Protein AF-A0A524HFV8-F1 (afdb_monomer_lite)

Secondary structure (DSSP, 8-state):
-PPPPPPPEEEEEEEEEEETTEEEEEEEEEES---GGGEEEEETTEE-TT-EEETTTTEEEEEE-PPSEEEEEEEEEEETTEEEEEEEEEEE----------EEB---SSGGGSEEE-SS-EEEHHHHTSTT--EEEEEEEEEE-B-TT-EEEEETTEEEEE-TTSEEEEEEEEEEEEESSSTT-TTS-EEEEEESSPPEEE-GGGSPPPTT--GGGTTSSS-SS-----------------------------------------------------------

pLDDT: mean 79.73, std 24.73, range [29.64, 98.69]

Radius of gyration: 39.86 Å; chains: 1; bounding box: 107×64×101 Å

Sequence (284 aa):
MEGPCSPPTVSFSLQEVNLNDATHELRGSVTGVKNKANISLTLDGKAHNGFQFAPATGDLSAKFKLAPGSHTVVVSVNNDCGTDVKSESVTLEEEEEEEACGIRINPGNSDWQFCLVTPSGTYNRGNLSSSNFSYSGPARSIYFLPIGGGGTATVNGRPYTIKSGQYYLFTGNINVSVSTSNPGSMGQWSVCITAGSEPVSGNGNNRPKSPCETQNDDDKSKAKDDDKSKGQNDDKSKANDDDRSKAKADNKSQANDDDRSSVKDDEKSNRQANDRTIRTGSRR

Structure (mmCIF, N/CA/C/O backbone):
data_AF-A0A524HFV8-F1
#
_entry.id   AF-A0A524HFV8-F1
#
loop_
_atom_site.group_PDB
_atom_site.id
_atom_site.type_symbol
_atom_site.label_atom_id
_atom_site.label_alt_id
_atom_site.label_comp_id
_atom_site.label_asym_id
_atom_site.label_entity_id
_atom_site.label_seq_id
_atom_site.pdbx_PDB_ins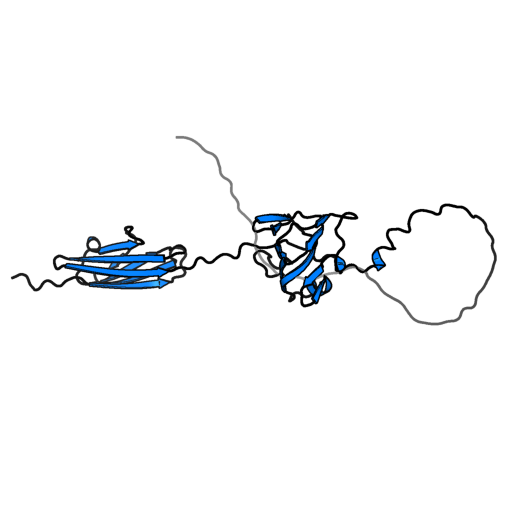_code
_atom_site.Cartn_x
_atom_site.Cartn_y
_atom_site.Cartn_z
_atom_site.occupancy
_atom_site.B_iso_or_equiv
_atom_site.auth_seq_id
_atom_site.auth_comp_id
_atom_site.auth_asym_id
_atom_site.auth_atom_id
_atom_site.pdbx_PDB_model_num
ATOM 1 N N . MET A 1 1 ? -42.651 -3.429 50.704 1.00 46.31 1 MET A N 1
ATOM 2 C CA . MET A 1 1 ? -42.949 -3.155 49.285 1.00 46.31 1 MET A CA 1
ATOM 3 C C . MET A 1 1 ? -41.632 -2.818 48.632 1.00 46.31 1 MET A C 1
ATOM 5 O O . MET A 1 1 ? -41.050 -1.804 48.995 1.00 46.31 1 MET A O 1
ATOM 9 N N . GLU A 1 2 ? -41.125 -3.694 47.772 1.00 57.16 2 GLU A N 1
ATOM 10 C CA . GLU A 1 2 ? -40.027 -3.310 46.887 1.00 57.16 2 GLU A CA 1
ATOM 11 C C . GLU A 1 2 ? -40.569 -2.298 45.875 1.00 57.16 2 GLU A C 1
ATOM 13 O O . GLU A 1 2 ? -41.680 -2.458 45.363 1.00 57.16 2 GLU A O 1
ATOM 18 N N . GLY A 1 3 ? -39.841 -1.195 45.696 1.00 68.38 3 GLY A N 1
ATOM 19 C CA . GLY A 1 3 ? -40.195 -0.163 44.727 1.00 68.38 3 GLY A CA 1
ATOM 20 C C . GLY A 1 3 ? -40.072 -0.673 43.285 1.00 68.38 3 GLY A C 1
ATOM 21 O O . GLY A 1 3 ? -39.530 -1.755 43.060 1.00 68.38 3 GLY A O 1
ATOM 22 N N . PRO A 1 4 ? -40.565 0.092 42.296 1.00 78.88 4 PRO A N 1
ATOM 23 C CA . PRO A 1 4 ? -40.453 -0.291 40.892 1.00 78.88 4 PRO A CA 1
ATOM 24 C C . PRO A 1 4 ? -38.979 -0.484 40.490 1.00 78.88 4 PRO A C 1
ATOM 26 O O . PRO A 1 4 ? -38.150 0.404 40.682 1.00 78.88 4 PRO A O 1
ATOM 29 N N . CYS A 1 5 ? -38.671 -1.666 39.952 1.00 88.88 5 CYS A N 1
ATOM 30 C CA . CYS A 1 5 ? -37.358 -2.062 39.441 1.00 88.88 5 CYS A CA 1
ATOM 31 C C . CYS A 1 5 ? -37.195 -1.517 38.010 1.00 88.88 5 CYS A C 1
ATOM 33 O O . CYS A 1 5 ? -38.026 -1.820 37.153 1.00 88.88 5 CYS A O 1
ATOM 35 N N . SER A 1 6 ? -36.153 -0.727 37.736 1.00 92.69 6 SER A N 1
ATOM 36 C CA . SER A 1 6 ? -35.891 -0.183 36.393 1.00 92.69 6 SER A CA 1
ATOM 37 C C . SER A 1 6 ? -34.790 -0.972 35.668 1.00 92.69 6 SER A C 1
ATOM 39 O O . SER A 1 6 ? -33.707 -1.144 36.241 1.00 92.69 6 SER A O 1
ATOM 41 N N . PRO A 1 7 ? -35.017 -1.423 34.416 1.00 95.81 7 PRO A N 1
ATOM 42 C CA . PRO A 1 7 ? -33.997 -2.117 33.630 1.00 95.81 7 PRO A CA 1
ATOM 43 C C . PRO A 1 7 ? -32.786 -1.210 33.369 1.00 95.81 7 PRO A C 1
ATOM 45 O O . PRO A 1 7 ? -32.928 0.019 33.366 1.00 95.81 7 PRO A O 1
ATOM 48 N N . PRO A 1 8 ? -31.591 -1.788 33.168 1.00 97.75 8 PRO A N 1
ATOM 49 C CA . PRO A 1 8 ? -30.407 -1.006 32.867 1.00 97.75 8 PRO A CA 1
ATOM 50 C C . PRO A 1 8 ? -30.458 -0.520 31.416 1.00 97.75 8 PRO A C 1
ATOM 52 O O . PRO A 1 8 ? -31.182 -1.076 30.590 1.00 97.75 8 PRO A O 1
ATOM 55 N N . THR A 1 9 ? -29.664 0.497 31.093 1.00 98.06 9 THR A N 1
ATOM 56 C CA . THR A 1 9 ? -29.500 0.962 29.708 1.00 98.06 9 THR A CA 1
ATOM 57 C C . THR A 1 9 ? -28.040 1.237 29.409 1.00 98.06 9 THR A C 1
ATOM 59 O O . THR A 1 9 ? -27.317 1.728 30.280 1.00 98.06 9 THR A O 1
ATOM 62 N N . VAL A 1 10 ? -27.622 1.011 28.169 1.00 98.44 10 VAL A N 1
ATOM 63 C CA . VAL A 1 10 ? -26.308 1.404 27.665 1.00 98.44 10 VAL A CA 1
ATOM 64 C C . VAL A 1 10 ? -26.427 2.123 26.323 1.00 98.44 10 VAL A C 1
ATOM 66 O O . VAL A 1 10 ? -27.214 1.759 25.452 1.00 98.44 10 VAL A O 1
ATOM 69 N N . SER A 1 11 ? -25.622 3.166 26.152 1.00 98.06 11 SER A N 1
ATOM 70 C CA . SER A 1 11 ? -25.387 3.819 24.865 1.00 98.06 11 SER A CA 1
ATOM 71 C C . SER A 1 11 ? -23.903 4.119 24.731 1.00 98.06 11 SER A C 1
ATOM 73 O O . SER A 1 11 ? -23.259 4.456 25.722 1.00 98.06 11 SER A O 1
ATOM 75 N N . PHE A 1 12 ? -23.340 3.968 23.540 1.00 98.50 12 PHE A N 1
ATOM 76 C CA . PHE A 1 12 ? -21.946 4.305 23.286 1.00 98.50 12 PHE A CA 1
ATOM 77 C C . PHE A 1 12 ? -21.731 4.618 21.811 1.00 98.50 12 PHE A C 1
ATOM 79 O O . PHE A 1 12 ? -22.595 4.307 20.996 1.00 98.50 12 PHE A O 1
ATOM 86 N N . SER A 1 13 ? -20.586 5.220 21.506 1.00 97.56 13 SER A N 1
ATOM 87 C CA . SER A 1 13 ? -20.051 5.348 20.157 1.00 97.56 13 SER A CA 1
ATOM 88 C C . SER A 1 13 ? -18.555 5.051 20.129 1.00 97.56 13 SER A C 1
ATOM 90 O O . SER A 1 13 ? -17.854 5.211 21.137 1.00 97.56 13 SER A O 1
ATOM 92 N N . LEU A 1 14 ? -18.072 4.608 18.973 1.00 97.88 14 LEU A N 1
ATOM 93 C CA . LEU A 1 14 ? -16.653 4.476 18.658 1.00 97.88 14 LEU A CA 1
ATOM 94 C C . LEU A 1 14 ? -16.143 5.731 17.943 1.00 97.88 14 LEU A C 1
ATOM 96 O O . LEU A 1 14 ? -16.785 6.263 17.040 1.00 97.88 14 LEU A O 1
ATOM 100 N N . GLN A 1 15 ? -14.969 6.202 18.350 1.00 96.50 15 GLN A N 1
ATOM 101 C CA . GLN A 1 15 ? -14.292 7.348 17.749 1.00 96.50 15 GLN A CA 1
ATOM 102 C C . GLN A 1 15 ? -12.863 6.969 17.393 1.00 96.50 15 GLN A C 1
ATOM 104 O O . GLN A 1 15 ? -12.167 6.355 18.202 1.00 96.50 15 GLN A O 1
ATOM 109 N N . GLU A 1 16 ? -12.420 7.356 16.203 1.00 96.19 16 GLU A N 1
ATOM 110 C CA . GLU A 1 16 ? -11.023 7.226 15.810 1.00 96.19 16 GLU A CA 1
ATOM 111 C C . GLU A 1 16 ? -10.156 8.215 16.602 1.00 96.19 16 GLU A C 1
ATOM 113 O O . GLU A 1 16 ? -10.521 9.379 16.804 1.00 96.19 16 GLU A O 1
ATOM 118 N N . VAL A 1 17 ? -9.008 7.744 17.082 1.00 96.44 17 VAL A N 1
ATOM 119 C CA . VAL A 1 17 ? -8.046 8.534 17.852 1.00 96.44 17 VAL A CA 1
ATOM 120 C C . VAL A 1 17 ? -6.626 8.217 17.398 1.00 96.44 17 VAL A C 1
ATOM 122 O O . VAL A 1 17 ? -6.288 7.076 17.108 1.00 96.44 17 VAL A O 1
ATOM 125 N N . ASN A 1 18 ? -5.764 9.232 17.400 1.00 92.81 18 ASN A N 1
ATOM 126 C CA . ASN A 1 18 ? -4.355 9.097 17.036 1.00 92.81 18 ASN A CA 1
ATOM 127 C C . ASN A 1 18 ? -3.485 9.032 18.297 1.00 92.81 18 ASN A C 1
ATOM 129 O O . ASN A 1 18 ? -2.867 10.024 18.690 1.00 92.81 18 ASN A O 1
ATOM 133 N N . LEU A 1 19 ? -3.478 7.878 18.973 1.00 93.62 19 LEU A N 1
ATOM 134 C CA . LEU A 1 19 ? -2.686 7.639 20.183 1.00 93.62 19 LEU A CA 1
ATOM 135 C C . LEU A 1 19 ? -1.733 6.454 19.988 1.00 93.62 19 LEU A C 1
ATOM 137 O O . LEU A 1 19 ? -2.032 5.491 19.291 1.00 93.62 19 LEU A O 1
ATOM 141 N N . ASN A 1 20 ? -0.592 6.469 20.679 1.00 90.81 20 ASN A N 1
ATOM 142 C CA . ASN A 1 20 ? 0.389 5.375 20.597 1.00 90.81 20 ASN A CA 1
ATOM 143 C C . ASN A 1 20 ? -0.196 4.007 21.017 1.00 90.81 20 ASN A C 1
ATOM 145 O O . ASN A 1 20 ? 0.237 2.952 20.536 1.00 90.81 20 ASN A O 1
ATOM 149 N N . ASP A 1 21 ? -1.165 4.028 21.936 1.00 91.69 21 ASP A N 1
ATOM 150 C CA . ASP A 1 21 ? -1.800 2.858 22.544 1.00 91.69 21 ASP A CA 1
ATOM 151 C C . ASP A 1 21 ? -3.220 2.576 22.029 1.00 91.69 21 ASP A C 1
ATOM 153 O O . ASP A 1 21 ? -3.805 1.563 22.415 1.00 91.69 21 ASP A O 1
ATOM 157 N N . ALA A 1 22 ? -3.778 3.432 21.169 1.00 95.38 22 ALA A N 1
ATOM 158 C CA . ALA A 1 22 ? -5.151 3.303 20.702 1.00 95.38 22 ALA A CA 1
ATOM 159 C C . ALA A 1 22 ? -5.348 3.926 19.320 1.00 95.38 22 ALA A C 1
ATOM 161 O O . ALA A 1 22 ? -4.932 5.052 19.073 1.00 95.38 22 ALA A O 1
ATOM 162 N N . THR A 1 23 ? -6.051 3.188 18.470 1.00 96.44 23 THR A N 1
ATOM 163 C CA . THR A 1 23 ? -6.608 3.663 17.197 1.00 96.44 23 THR A CA 1
ATOM 164 C C . THR A 1 23 ? -8.048 4.132 17.370 1.00 96.44 23 THR A C 1
ATOM 166 O O . THR A 1 23 ? -8.531 4.958 16.614 1.00 96.44 23 THR A O 1
ATOM 169 N N . HIS A 1 24 ? -8.763 3.551 18.339 1.00 97.69 24 HIS A N 1
ATOM 170 C CA . HIS A 1 24 ? -10.182 3.795 18.559 1.00 97.69 24 HIS A CA 1
ATOM 171 C C . HIS A 1 24 ? -10.483 3.893 20.054 1.00 97.69 24 HIS A C 1
ATOM 173 O O . HIS A 1 24 ? -9.930 3.142 20.862 1.00 97.69 24 HIS A O 1
ATOM 179 N N . GLU A 1 25 ? -11.382 4.796 20.421 1.00 97.75 25 GLU A N 1
ATOM 180 C CA . GLU A 1 25 ? -11.909 4.947 21.773 1.00 97.75 25 GLU A CA 1
ATOM 181 C C . GLU A 1 25 ? -13.430 4.751 21.757 1.00 97.75 25 GLU A C 1
ATOM 183 O O . GLU A 1 25 ? -14.137 5.337 20.941 1.00 97.75 25 GLU A O 1
ATOM 188 N N . LEU A 1 26 ? -13.940 3.932 22.676 1.00 98.38 26 LEU A N 1
ATOM 189 C CA . LEU A 1 26 ? -15.358 3.882 23.009 1.00 98.38 26 LEU A CA 1
ATOM 190 C C . LEU A 1 26 ? -15.659 4.943 24.054 1.00 98.38 26 LEU A C 1
ATOM 192 O O . LEU A 1 26 ? -14.984 5.002 25.085 1.00 98.38 26 LEU A O 1
ATOM 196 N N . ARG A 1 27 ? -16.723 5.711 23.827 1.00 98.25 27 ARG A N 1
ATOM 197 C CA . ARG A 1 27 ? -17.311 6.619 24.815 1.00 98.25 27 ARG A CA 1
ATOM 198 C C . ARG A 1 27 ? -18.791 6.325 24.941 1.00 98.25 27 ARG A C 1
ATOM 200 O O . ARG A 1 27 ? -19.504 6.296 23.944 1.00 98.25 27 ARG A O 1
ATOM 207 N N . GLY A 1 28 ? -19.256 6.108 26.161 1.00 97.88 28 GLY A N 1
ATOM 208 C CA . GLY A 1 28 ? -20.641 5.748 26.406 1.00 97.88 28 GLY A CA 1
ATOM 209 C C . GLY A 1 28 ? -21.142 6.122 27.785 1.00 97.88 28 GLY A C 1
ATOM 210 O O . GLY A 1 28 ? -20.403 6.620 28.632 1.00 97.88 28 GLY A O 1
ATOM 211 N N . SER A 1 29 ? -22.422 5.854 27.994 1.00 97.94 29 SER A N 1
ATOM 212 C CA . SER A 1 29 ? -23.129 6.038 29.250 1.00 97.94 29 SER A CA 1
ATOM 213 C C . SER A 1 29 ? -23.920 4.782 29.597 1.00 97.94 29 SER A C 1
ATOM 215 O O . SER A 1 29 ? -24.511 4.126 28.733 1.00 97.94 29 SER A O 1
ATOM 217 N N . VAL A 1 30 ? -23.918 4.443 30.882 1.00 98.12 30 VAL A N 1
ATOM 218 C CA . VAL A 1 30 ? -24.639 3.310 31.458 1.00 98.12 30 VAL A CA 1
ATOM 219 C C . VAL A 1 30 ? -25.529 3.814 32.587 1.00 98.12 30 VAL A C 1
ATOM 221 O O . VAL A 1 30 ? -25.086 4.577 33.445 1.00 98.12 30 VAL A O 1
ATOM 224 N N . THR A 1 31 ? -26.778 3.351 32.624 1.00 97.12 31 THR A N 1
ATOM 225 C CA . THR A 1 31 ? -27.705 3.604 33.735 1.00 97.12 31 THR A CA 1
ATOM 226 C C . THR A 1 31 ? -28.224 2.295 34.329 1.00 97.12 31 THR A C 1
ATOM 228 O O . THR A 1 31 ? -28.145 1.236 33.708 1.00 97.12 31 THR A O 1
ATOM 231 N N . GLY A 1 32 ? -28.718 2.347 35.569 1.00 94.75 32 GLY A N 1
ATOM 232 C CA . GLY A 1 32 ? -29.276 1.175 36.256 1.00 94.75 32 GLY A CA 1
ATOM 233 C C . GLY A 1 32 ? -28.238 0.173 36.778 1.00 94.75 32 GLY A C 1
ATOM 234 O O . GLY A 1 32 ? -28.622 -0.867 37.307 1.00 94.75 32 GLY A O 1
ATOM 235 N N . VAL A 1 33 ? -26.939 0.487 36.690 1.00 95.00 33 VAL A N 1
ATOM 236 C CA . VAL A 1 33 ? -25.829 -0.352 37.169 1.00 95.00 33 VAL A CA 1
ATOM 237 C C . VAL A 1 33 ? -24.875 0.468 38.041 1.00 95.00 33 VAL A C 1
ATOM 239 O O . VAL A 1 33 ? -24.522 1.589 37.694 1.00 95.00 33 VAL A O 1
ATOM 242 N N . LYS A 1 34 ? -24.437 -0.099 39.176 1.00 92.12 34 LYS A N 1
ATOM 243 C CA . LYS A 1 34 ? -23.462 0.533 40.094 1.00 92.12 34 LYS A CA 1
ATOM 244 C C . LYS A 1 34 ? -22.105 -0.169 40.138 1.00 92.12 34 LYS A C 1
ATOM 246 O O . LYS A 1 34 ? -21.115 0.440 40.529 1.00 92.12 34 LYS A O 1
ATOM 251 N N . ASN A 1 35 ? -22.049 -1.435 39.732 1.00 94.25 35 ASN A N 1
ATOM 252 C CA . ASN A 1 35 ? -20.846 -2.254 39.808 1.00 94.25 35 ASN A CA 1
ATOM 253 C C . ASN A 1 35 ? -20.321 -2.551 38.405 1.00 94.25 35 ASN A C 1
ATOM 255 O O . ASN A 1 35 ? -21.062 -3.025 37.552 1.00 94.25 35 ASN A O 1
ATOM 259 N N . LYS A 1 36 ? -19.016 -2.368 38.185 1.00 95.75 36 LYS A N 1
ATOM 260 C CA . LYS A 1 36 ? -18.362 -2.721 36.913 1.00 95.75 36 LYS A CA 1
ATOM 261 C C . LYS A 1 36 ? -18.560 -4.198 36.535 1.00 95.75 36 LYS A C 1
ATOM 263 O O . LYS A 1 36 ? -18.645 -4.515 35.360 1.00 95.75 36 LYS A O 1
ATOM 268 N N . ALA A 1 37 ? -18.672 -5.084 37.527 1.00 96.50 37 ALA A N 1
ATOM 269 C CA . ALA A 1 37 ? -18.896 -6.519 37.331 1.00 96.50 37 ALA A CA 1
ATOM 270 C C . ALA A 1 37 ? -20.219 -6.856 36.614 1.00 96.50 37 ALA A C 1
ATOM 272 O O . ALA A 1 37 ? -20.374 -7.955 36.095 1.00 96.50 37 ALA A O 1
ATOM 273 N N . ASN A 1 38 ? -21.161 -5.914 36.573 1.00 97.75 38 ASN A N 1
ATOM 274 C CA . ASN A 1 38 ? -22.439 -6.034 35.878 1.00 97.75 38 ASN A CA 1
ATOM 275 C C . ASN A 1 38 ? -22.371 -5.559 34.413 1.00 97.75 38 ASN A C 1
ATOM 277 O O . ASN A 1 38 ? -23.399 -5.510 33.740 1.00 97.75 38 ASN A O 1
ATOM 281 N N . ILE A 1 39 ? -21.183 -5.176 33.938 1.00 98.44 39 ILE A N 1
ATOM 282 C CA . ILE A 1 39 ? -20.919 -4.718 32.576 1.00 98.44 39 ILE A CA 1
ATOM 283 C C . ILE A 1 39 ? -19.958 -5.713 31.928 1.00 98.44 39 ILE A C 1
ATOM 285 O O . ILE A 1 39 ? -18.900 -6.023 32.476 1.00 98.44 39 ILE A O 1
ATOM 289 N N . SER A 1 40 ? -20.311 -6.184 30.740 1.00 98.31 40 SER A N 1
ATOM 290 C CA . SER A 1 40 ? -19.444 -6.994 29.890 1.00 98.31 40 SER A CA 1
ATOM 291 C C . SER A 1 40 ? -19.207 -6.273 28.569 1.00 98.31 40 SER A C 1
ATOM 293 O O . SER A 1 40 ? -20.134 -5.721 27.981 1.00 98.31 40 SER A O 1
ATOM 295 N N . LEU A 1 41 ? -17.954 -6.261 28.119 1.00 98.62 41 LEU A N 1
ATOM 296 C CA . LEU A 1 41 ? -17.550 -5.707 26.833 1.00 98.62 41 LEU A CA 1
ATOM 297 C C . LEU A 1 41 ? -16.793 -6.786 26.069 1.00 98.62 41 LEU A C 1
ATOM 299 O O . LEU A 1 41 ? -15.913 -7.444 26.630 1.00 98.62 41 LEU A O 1
ATOM 303 N N . THR A 1 42 ? -17.130 -6.972 24.798 1.00 98.50 42 THR A N 1
ATOM 304 C CA . THR A 1 42 ? -16.392 -7.859 23.897 1.00 98.50 42 THR A CA 1
ATOM 305 C C . THR A 1 42 ? -15.929 -7.116 22.652 1.00 98.50 42 THR A C 1
ATOM 307 O O . THR A 1 42 ? -16.621 -6.218 22.179 1.00 98.50 42 THR A O 1
ATOM 310 N N . LEU A 1 43 ? -14.759 -7.501 22.147 1.00 98.25 43 LEU A N 1
ATOM 311 C CA . LEU A 1 43 ? -14.235 -7.128 20.836 1.00 98.25 43 LEU A CA 1
ATOM 312 C C . LEU A 1 43 ? -14.115 -8.419 20.022 1.00 98.25 43 LEU A C 1
ATOM 314 O O . LEU A 1 43 ? -13.433 -9.352 20.452 1.00 98.25 43 LEU A O 1
ATOM 318 N N . ASP A 1 44 ? -14.821 -8.496 18.899 1.00 97.62 44 ASP A N 1
ATOM 319 C CA . ASP A 1 44 ? -14.874 -9.672 18.017 1.00 97.62 44 ASP A CA 1
ATOM 320 C C . ASP A 1 44 ? -15.238 -10.962 18.770 1.00 97.62 44 ASP A C 1
ATOM 322 O O . ASP A 1 44 ? -14.634 -12.024 18.603 1.00 97.62 44 ASP A O 1
ATOM 326 N N . GLY A 1 45 ? -16.203 -10.845 19.688 1.00 97.06 45 GLY A N 1
ATOM 327 C CA . GLY A 1 45 ? -16.677 -11.940 20.538 1.00 97.06 45 GLY A CA 1
ATOM 328 C C . GLY A 1 45 ? -15.737 -12.329 21.687 1.00 97.06 45 GLY A C 1
ATOM 329 O O . GLY A 1 45 ? -16.096 -13.183 22.498 1.00 97.06 45 GLY A O 1
ATOM 330 N N . LYS A 1 46 ? -14.555 -11.710 21.813 1.00 97.88 46 LYS A N 1
ATOM 331 C CA . LYS A 1 46 ? -13.613 -11.953 22.919 1.00 97.88 46 LYS A CA 1
ATOM 332 C C . LYS A 1 46 ? -13.801 -10.928 24.028 1.00 97.88 46 LYS A C 1
ATOM 334 O O . LYS A 1 46 ? -13.901 -9.734 23.761 1.00 97.88 46 LYS A O 1
ATOM 339 N N . ALA A 1 47 ? -13.800 -11.383 25.280 1.00 97.25 47 ALA A N 1
ATOM 340 C CA . ALA A 1 47 ? -13.920 -10.501 26.439 1.00 97.25 47 ALA A CA 1
ATOM 341 C C . ALA A 1 47 ? -12.795 -9.453 26.472 1.00 97.25 47 ALA A C 1
ATOM 343 O O . ALA A 1 47 ? -11.611 -9.789 26.416 1.00 97.25 47 ALA A O 1
ATOM 344 N N . HIS A 1 48 ? -13.175 -8.185 26.604 1.00 96.62 48 HIS A N 1
ATOM 345 C CA . HIS A 1 48 ? -12.267 -7.054 26.709 1.00 96.62 48 HIS A CA 1
ATOM 346 C C . HIS A 1 48 ? -12.428 -6.408 28.089 1.00 96.62 48 HIS A C 1
ATOM 348 O O . HIS A 1 48 ? -13.357 -5.647 28.342 1.00 96.62 48 HIS A O 1
ATOM 354 N N . ASN A 1 49 ? -11.495 -6.698 28.997 1.00 94.81 49 ASN A N 1
ATOM 355 C CA . ASN A 1 49 ? -11.554 -6.239 30.392 1.00 94.81 49 ASN A CA 1
ATOM 356 C C . ASN A 1 49 ? -10.938 -4.838 30.617 1.00 94.81 49 ASN A C 1
ATOM 358 O O . ASN A 1 49 ? -10.982 -4.320 31.734 1.00 94.81 49 ASN A O 1
ATOM 362 N N . GLY A 1 50 ? -10.362 -4.227 29.572 1.00 94.62 50 GLY A N 1
ATOM 363 C CA . GLY A 1 50 ? -9.616 -2.960 29.621 1.00 94.62 50 GLY A CA 1
ATOM 364 C C . GLY A 1 50 ? -10.460 -1.682 29.718 1.00 94.62 50 GLY A C 1
ATOM 365 O O . GLY A 1 50 ? -9.901 -0.588 29.744 1.00 94.62 50 GLY A O 1
ATOM 366 N N . PHE A 1 51 ? -11.787 -1.795 29.794 1.00 97.94 51 PHE A N 1
ATOM 367 C CA . PHE A 1 51 ? -12.690 -0.647 29.892 1.00 97.94 51 PHE A CA 1
ATOM 368 C C . PHE A 1 51 ? -12.706 -0.023 31.294 1.00 97.94 51 PHE A C 1
ATOM 370 O O . PHE A 1 51 ? -12.376 -0.678 32.286 1.00 97.94 51 PHE A O 1
ATOM 377 N N . GLN A 1 52 ? -13.137 1.228 31.397 1.00 98.06 52 GLN A N 1
ATOM 378 C CA . GLN A 1 52 ? -13.383 1.957 32.637 1.00 98.06 52 GLN A CA 1
ATOM 379 C C . GLN A 1 52 ? -14.869 2.271 32.767 1.00 98.06 52 GLN A C 1
ATOM 381 O O . GLN A 1 52 ? -15.546 2.516 31.775 1.00 98.06 52 GLN A O 1
ATOM 386 N N . PHE A 1 53 ? -15.368 2.259 34.001 1.00 98.31 53 PHE A N 1
ATOM 387 C CA . PHE A 1 53 ? -16.737 2.640 34.325 1.00 98.31 53 PHE A CA 1
ATOM 388 C C . PHE A 1 53 ? -16.721 3.520 35.571 1.00 98.31 53 PHE A C 1
ATOM 390 O O . PHE A 1 53 ? -16.129 3.127 36.579 1.00 98.31 53 PHE A O 1
ATOM 397 N N . ALA A 1 54 ? -17.361 4.685 35.501 1.00 97.81 54 ALA A N 1
ATOM 398 C CA . ALA A 1 54 ? -17.508 5.619 36.609 1.00 97.81 54 ALA A CA 1
ATOM 399 C C . ALA A 1 54 ? -18.946 5.549 37.162 1.00 97.81 54 ALA A C 1
ATOM 401 O O . ALA A 1 54 ? -19.843 6.180 36.608 1.00 97.81 54 ALA A O 1
ATOM 402 N N . PRO A 1 55 ? -19.206 4.840 38.280 1.00 95.00 55 PRO A N 1
ATOM 403 C CA . PRO A 1 55 ? -20.572 4.614 38.770 1.00 95.00 55 PRO A CA 1
ATOM 404 C C . PRO A 1 55 ? -21.332 5.881 39.173 1.00 95.00 55 PRO A C 1
ATOM 406 O O . PRO A 1 55 ? -22.558 5.872 39.219 1.00 95.00 55 PRO A O 1
ATOM 409 N N . ALA A 1 56 ? -20.609 6.951 39.517 1.00 95.50 56 ALA A N 1
ATOM 410 C CA . ALA A 1 56 ? -21.204 8.212 39.944 1.00 95.50 56 ALA A CA 1
ATOM 411 C C . ALA A 1 56 ? -21.842 8.986 38.781 1.00 95.50 56 ALA A C 1
ATOM 413 O O . ALA A 1 56 ? -22.864 9.636 38.975 1.00 95.50 56 ALA A O 1
ATOM 414 N N . THR A 1 57 ? -21.242 8.917 37.592 1.00 96.56 57 THR A N 1
ATOM 415 C CA . THR A 1 57 ? -21.690 9.641 36.391 1.00 96.56 57 THR A CA 1
ATOM 416 C C . THR A 1 57 ? -22.343 8.723 35.362 1.00 96.56 57 THR A C 1
ATOM 418 O O . THR A 1 57 ? -23.120 9.185 34.534 1.00 96.56 57 THR A O 1
ATOM 421 N N . GLY A 1 58 ? -22.067 7.419 35.433 1.00 97.06 58 GLY A N 1
ATOM 422 C CA . GLY A 1 58 ? -22.476 6.441 34.433 1.00 97.06 58 GLY A CA 1
ATOM 423 C C . GLY A 1 58 ? -21.512 6.345 33.249 1.00 97.06 58 GLY A C 1
ATOM 424 O O . GLY A 1 58 ? -21.793 5.590 32.322 1.00 97.06 58 GLY A O 1
ATOM 425 N N . ASP A 1 59 ? -20.391 7.072 33.258 1.00 98.06 59 ASP A N 1
ATOM 426 C CA . ASP A 1 59 ? -19.486 7.125 32.107 1.00 98.06 59 ASP A CA 1
ATOM 427 C C . ASP A 1 59 ? -18.790 5.782 31.881 1.00 98.06 59 ASP A C 1
ATOM 429 O O . ASP A 1 59 ? -18.237 5.178 32.807 1.00 98.06 59 ASP A O 1
ATOM 433 N N . LEU A 1 60 ? -18.790 5.339 30.627 1.00 98.50 60 LEU A N 1
ATOM 434 C CA . LEU A 1 60 ? -18.125 4.138 30.141 1.00 98.50 60 LEU A CA 1
ATOM 435 C C . LEU A 1 60 ? -17.084 4.540 29.094 1.00 98.50 60 LEU A C 1
ATOM 437 O O . LEU A 1 60 ? -17.401 5.260 28.147 1.00 98.50 60 LEU A O 1
ATOM 441 N N . SER A 1 61 ? -15.855 4.044 29.229 1.00 98.19 61 SER A N 1
ATOM 442 C CA . SER A 1 61 ? -14.822 4.243 28.212 1.00 98.19 61 SER A CA 1
ATOM 443 C C . SER A 1 61 ? -13.960 3.010 27.994 1.00 98.19 61 SER A C 1
ATOM 445 O O . SER A 1 61 ? -13.734 2.221 28.909 1.00 98.19 61 SER A O 1
ATOM 447 N N . ALA A 1 62 ? -13.470 2.819 26.774 1.00 98.06 62 ALA A N 1
ATOM 448 C CA . ALA A 1 62 ? -12.510 1.767 26.446 1.00 98.06 62 ALA A CA 1
ATOM 449 C C . ALA A 1 62 ? -11.613 2.219 25.297 1.00 98.06 62 ALA A C 1
ATOM 451 O O . ALA A 1 62 ? -12.011 3.055 24.495 1.00 98.06 62 ALA A O 1
ATOM 452 N N . LYS A 1 63 ? -10.413 1.651 25.205 1.00 97.75 63 LYS A N 1
ATOM 453 C CA . LYS A 1 63 ? -9.474 1.917 24.115 1.00 97.75 63 LYS A CA 1
ATOM 454 C C . LYS A 1 63 ? -9.179 0.633 23.360 1.00 97.75 63 LYS A C 1
ATOM 456 O O . LYS A 1 63 ? -8.994 -0.421 23.971 1.00 97.75 63 LYS A O 1
ATOM 461 N N . PHE A 1 64 ? -9.061 0.749 22.047 1.00 97.19 64 PHE A N 1
ATOM 462 C CA . PHE A 1 64 ? -8.739 -0.355 21.160 1.00 97.19 64 PHE A CA 1
ATOM 463 C C . PHE A 1 64 ? -7.596 0.024 20.230 1.00 97.19 64 PHE A C 1
ATOM 465 O O . PHE A 1 64 ? -7.547 1.134 19.700 1.00 97.19 64 PHE A O 1
ATOM 472 N N . LYS A 1 65 ? -6.703 -0.938 20.007 1.00 95.50 65 LYS A N 1
ATOM 473 C CA . LYS A 1 65 ? -5.721 -0.919 18.928 1.00 95.50 65 LYS A CA 1
ATOM 474 C C . LYS A 1 65 ? -6.166 -1.958 17.907 1.00 95.50 65 LYS A C 1
ATOM 476 O O . LYS A 1 65 ? -5.922 -3.148 18.095 1.00 95.50 65 LYS A O 1
ATOM 481 N N . LEU A 1 66 ? -6.931 -1.495 16.930 1.00 95.38 66 LEU A N 1
ATOM 482 C CA . LEU A 1 66 ? -7.556 -2.322 15.909 1.00 95.38 66 LEU A CA 1
ATOM 483 C C . LEU A 1 66 ? -6.595 -2.494 14.733 1.00 95.38 66 LEU A C 1
ATOM 485 O O . LEU A 1 66 ? -5.800 -1.602 14.443 1.00 95.38 66 LEU A O 1
ATOM 489 N N . ALA A 1 67 ? -6.644 -3.662 14.106 1.00 93.75 67 ALA A N 1
ATOM 490 C CA . ALA A 1 67 ? -5.913 -3.932 12.876 1.00 93.75 67 ALA A CA 1
ATOM 491 C C . ALA A 1 67 ? -6.822 -3.609 11.675 1.00 93.75 67 ALA A C 1
ATOM 493 O O . ALA A 1 67 ? -8.014 -3.367 11.867 1.00 93.75 67 ALA A O 1
ATOM 494 N N . PRO A 1 68 ? -6.301 -3.617 10.440 1.00 92.25 68 PRO A N 1
ATOM 495 C CA . PRO A 1 68 ? -7.157 -3.655 9.264 1.00 92.25 68 PRO A CA 1
ATOM 496 C C . PRO A 1 68 ? -8.184 -4.793 9.330 1.00 92.25 68 PRO A C 1
ATOM 498 O O . PRO A 1 68 ? -7.885 -5.895 9.801 1.00 92.25 68 PRO A O 1
ATOM 501 N N . GLY A 1 69 ? -9.394 -4.524 8.846 1.00 93.06 69 GLY A N 1
ATOM 502 C CA . GLY A 1 69 ? -10.524 -5.447 8.855 1.00 93.06 69 GLY A CA 1
ATOM 503 C C . GLY A 1 69 ? -11.767 -4.896 9.554 1.00 93.06 69 GLY A C 1
ATOM 504 O O . GLY A 1 69 ? -11.833 -3.745 9.983 1.00 93.06 69 GLY A O 1
ATOM 505 N N . SER A 1 70 ? -12.797 -5.740 9.644 1.00 95.94 70 SER A N 1
ATOM 506 C CA . SER A 1 70 ? -14.036 -5.406 10.348 1.00 95.94 70 SER A CA 1
ATOM 507 C C . SER A 1 70 ? -13.969 -5.874 11.795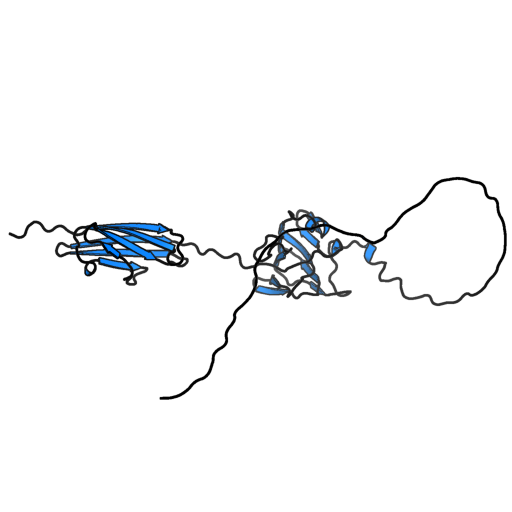 1.00 95.94 70 SER A C 1
ATOM 509 O O . SER A 1 70 ? -13.710 -7.047 12.063 1.00 95.94 70 SER A O 1
ATOM 511 N N . HIS A 1 71 ? -14.246 -4.953 12.710 1.00 97.88 71 HIS A N 1
ATOM 512 C CA . HIS A 1 71 ? -14.260 -5.185 14.142 1.00 97.88 71 HIS A CA 1
ATOM 513 C C . HIS A 1 71 ? -15.631 -4.864 14.717 1.00 97.88 71 HIS A C 1
ATOM 515 O O . HIS A 1 71 ? -16.235 -3.847 14.375 1.00 97.88 71 HIS A O 1
ATOM 521 N N . THR A 1 72 ? -16.124 -5.713 15.615 1.00 98.25 72 THR A N 1
ATOM 522 C CA . THR A 1 72 ? -17.414 -5.518 16.288 1.00 98.25 72 THR A CA 1
ATOM 523 C C . THR A 1 72 ? -17.230 -5.443 17.794 1.00 98.25 72 THR A C 1
ATOM 525 O O . THR A 1 72 ? -16.704 -6.366 18.422 1.00 98.25 72 THR A O 1
ATOM 528 N N . VAL A 1 73 ? -17.699 -4.344 18.379 1.00 98.56 73 VAL A N 1
ATOM 529 C CA . VAL A 1 73 ? -17.711 -4.104 19.821 1.00 98.56 73 VAL A CA 1
ATOM 530 C C . VAL A 1 73 ? -19.124 -4.299 20.342 1.00 98.56 73 VAL A C 1
ATOM 532 O O . VAL A 1 73 ? -20.054 -3.642 19.880 1.00 98.56 73 VAL A O 1
ATOM 535 N N . VAL A 1 74 ? -19.281 -5.171 21.338 1.00 98.69 74 VAL A N 1
ATOM 536 C CA . VAL A 1 74 ? -20.566 -5.416 22.008 1.00 98.69 74 VAL A CA 1
ATOM 537 C C . VAL A 1 74 ? -20.436 -5.089 23.487 1.00 98.69 74 VAL A C 1
ATOM 539 O O . VAL A 1 74 ? -19.542 -5.614 24.153 1.00 98.69 74 VAL A O 1
ATOM 542 N N . VAL A 1 75 ? -21.349 -4.270 24.005 1.00 98.69 75 VAL A N 1
ATOM 543 C CA . VAL A 1 75 ? -21.486 -3.968 25.434 1.00 98.69 75 VAL A CA 1
ATOM 544 C C . VAL A 1 75 ? -22.820 -4.509 25.931 1.00 98.69 75 VAL A C 1
ATOM 546 O O . VAL A 1 75 ? -23.866 -4.197 25.366 1.00 98.69 75 VAL A O 1
ATOM 549 N N . SER A 1 76 ? -22.785 -5.299 27.001 1.00 98.44 76 SER A N 1
ATOM 550 C CA . SER A 1 76 ? -23.965 -5.814 27.696 1.00 98.44 76 SER A CA 1
ATOM 551 C C . SER A 1 76 ? -23.927 -5.408 29.166 1.00 98.44 76 SER A C 1
ATOM 553 O O . SER A 1 76 ? -22.909 -5.586 29.842 1.00 98.44 76 SER A O 1
ATOM 555 N N . VAL A 1 77 ? -25.032 -4.845 29.650 1.00 98.31 77 VAL A N 1
ATOM 556 C CA . VAL A 1 77 ? -25.205 -4.365 31.025 1.00 98.31 77 VAL A CA 1
ATOM 557 C C . VAL A 1 77 ? -26.375 -5.084 31.682 1.00 98.31 77 VAL A C 1
ATOM 559 O O . VAL A 1 77 ? -27.429 -5.230 31.069 1.00 98.31 77 VAL A O 1
ATOM 562 N N . ASN A 1 78 ? -26.204 -5.536 32.925 1.00 97.94 78 ASN A N 1
ATOM 563 C CA . ASN A 1 78 ? -27.193 -6.360 33.621 1.00 97.94 78 ASN A CA 1
ATOM 564 C C . ASN A 1 78 ? -27.482 -5.866 35.044 1.00 97.94 78 ASN A C 1
ATOM 566 O O . ASN A 1 78 ? -26.559 -5.618 35.817 1.00 97.94 78 ASN A O 1
ATOM 570 N N . ASN A 1 79 ? -28.749 -5.816 35.441 1.00 96.06 79 ASN A N 1
ATOM 571 C CA . ASN A 1 79 ? -29.162 -5.679 36.838 1.00 96.06 79 ASN A CA 1
ATOM 572 C C . ASN A 1 79 ? -30.309 -6.658 37.151 1.00 96.06 79 ASN A C 1
ATOM 574 O O . ASN A 1 79 ? -30.728 -7.423 36.285 1.00 96.06 79 ASN A O 1
ATOM 578 N N . ASP A 1 80 ? -30.824 -6.641 38.380 1.00 95.00 80 ASP A N 1
ATOM 579 C CA . ASP A 1 80 ? -31.897 -7.555 38.811 1.00 95.00 80 ASP A CA 1
ATOM 580 C C . ASP A 1 80 ? -33.208 -7.374 38.019 1.00 95.00 80 ASP A C 1
ATOM 582 O O . ASP A 1 80 ? -34.061 -8.259 38.004 1.00 95.00 80 ASP A O 1
ATOM 586 N N . CYS A 1 81 ? -33.363 -6.236 37.341 1.00 95.38 81 CYS A N 1
ATOM 587 C CA . CYS A 1 81 ? -34.531 -5.886 36.545 1.00 95.38 81 CYS A CA 1
ATOM 588 C C . CYS A 1 81 ? -34.383 -6.254 35.056 1.00 95.38 81 CYS A C 1
ATOM 590 O O . CYS A 1 81 ? -35.363 -6.149 34.318 1.00 95.38 81 CYS A O 1
ATOM 592 N N . GLY A 1 82 ? -33.189 -6.639 34.583 1.00 96.44 82 GLY A N 1
ATOM 593 C CA . GLY A 1 82 ? -32.978 -7.069 33.200 1.00 96.44 82 GLY A CA 1
ATOM 594 C C . GLY A 1 82 ? -31.592 -6.773 32.628 1.00 96.44 82 GLY A C 1
ATOM 595 O O . GLY A 1 82 ? -30.644 -6.436 33.338 1.00 96.44 82 GLY A O 1
ATOM 596 N N . THR A 1 83 ? -31.499 -6.886 31.303 1.00 98.06 83 THR A N 1
ATOM 597 C CA . THR A 1 83 ? -30.259 -6.740 30.534 1.00 98.06 83 THR A CA 1
ATOM 598 C C . THR A 1 83 ? -30.492 -5.833 29.325 1.00 98.06 83 THR A C 1
ATOM 600 O O . THR A 1 83 ? -31.502 -5.986 28.639 1.00 98.06 83 THR A O 1
ATOM 603 N N . ASP A 1 84 ? -29.549 -4.935 29.033 1.00 98.62 84 ASP A N 1
ATOM 604 C CA . ASP A 1 84 ? -29.492 -4.179 27.773 1.00 98.62 84 ASP A CA 1
ATOM 605 C C . ASP A 1 84 ? -28.178 -4.477 27.043 1.00 98.62 84 ASP A C 1
ATOM 607 O O . ASP A 1 84 ? -27.132 -4.651 27.673 1.00 98.62 84 ASP A O 1
ATOM 611 N N . VAL A 1 85 ? -28.241 -4.567 25.713 1.00 98.56 85 VAL A N 1
ATOM 612 C CA . VAL A 1 85 ? -27.114 -4.949 24.852 1.00 98.56 85 VAL A CA 1
ATOM 613 C C . VAL A 1 85 ? -27.037 -4.005 23.658 1.00 98.56 85 VAL A C 1
ATOM 615 O O . VAL A 1 85 ? -28.014 -3.826 22.926 1.00 98.56 85 VAL A O 1
ATOM 618 N N . LYS A 1 86 ? -25.853 -3.437 23.422 1.00 98.62 86 LYS A N 1
ATOM 619 C CA . LYS A 1 86 ? -25.548 -2.610 22.248 1.00 98.62 86 LYS A CA 1
ATOM 620 C C . LYS A 1 86 ? -24.318 -3.113 21.520 1.00 98.62 86 LYS A C 1
ATOM 622 O O . LYS A 1 86 ? -23.398 -3.645 22.132 1.00 98.62 86 LYS A O 1
ATOM 627 N N . SER A 1 87 ? -24.328 -2.924 20.207 1.00 97.94 87 SER A N 1
ATOM 628 C CA . SER A 1 87 ? -23.262 -3.325 19.301 1.00 97.94 87 SER A CA 1
ATOM 629 C C . SER A 1 87 ? -22.952 -2.175 18.354 1.00 97.94 87 SER A C 1
ATOM 631 O O . SER A 1 87 ? -23.881 -1.596 17.794 1.00 97.94 87 SER A O 1
ATOM 633 N N . GLU A 1 88 ? -21.671 -1.904 18.134 1.00 98.12 88 GLU A N 1
ATOM 634 C CA . GLU A 1 88 ? -21.187 -1.085 17.022 1.00 98.12 88 GLU A CA 1
ATOM 635 C C . GLU A 1 88 ? -20.081 -1.829 16.281 1.00 98.12 88 GLU A C 1
ATOM 637 O O . GLU A 1 88 ? -19.333 -2.607 16.877 1.00 98.12 88 GLU A O 1
ATOM 642 N N . SER A 1 89 ? -19.978 -1.575 14.980 1.00 96.19 89 SER A N 1
ATOM 643 C CA . SER A 1 89 ? -18.931 -2.136 14.135 1.00 96.19 89 SER A CA 1
ATOM 644 C C . SER A 1 89 ? -18.157 -1.015 13.460 1.00 96.19 89 SER A C 1
ATOM 646 O O . SER A 1 89 ? -18.734 -0.003 13.066 1.00 96.19 89 SER A O 1
ATOM 648 N N . VAL A 1 90 ? -16.856 -1.224 13.305 1.00 96.69 90 VAL A N 1
ATOM 649 C CA . VAL A 1 90 ? -15.958 -0.365 12.534 1.00 96.69 90 VAL A CA 1
ATOM 650 C C . VAL A 1 90 ? -15.238 -1.225 11.506 1.00 96.69 90 VAL A C 1
ATOM 652 O O . VAL A 1 90 ? -14.885 -2.369 11.790 1.00 96.69 90 VAL A O 1
ATOM 655 N N . THR A 1 91 ? -15.046 -0.693 10.307 1.00 94.62 91 THR A N 1
ATOM 656 C CA . THR A 1 91 ? -14.275 -1.355 9.256 1.00 94.62 91 THR A CA 1
ATOM 657 C C . THR A 1 91 ? -13.082 -0.481 8.931 1.00 94.62 91 THR A C 1
ATOM 659 O O . THR A 1 91 ? -13.248 0.667 8.533 1.00 94.62 91 THR A O 1
ATOM 662 N N . LEU A 1 92 ? -11.898 -1.039 9.140 1.00 91.81 92 LEU A N 1
ATOM 663 C CA . LEU A 1 92 ? -10.620 -0.450 8.788 1.00 91.81 92 LEU A CA 1
ATOM 664 C C . LEU A 1 92 ? -10.177 -1.054 7.465 1.00 91.81 92 LEU A C 1
ATOM 666 O O . LEU A 1 92 ? -10.114 -2.277 7.328 1.00 91.81 92 LEU A O 1
ATOM 670 N N . GLU A 1 93 ? -9.898 -0.201 6.493 1.00 88.06 93 GLU A N 1
ATOM 671 C CA . GLU A 1 93 ? -9.276 -0.643 5.254 1.00 88.06 93 GLU A CA 1
ATOM 672 C C . GLU A 1 93 ? -7.801 -0.946 5.531 1.00 88.06 93 GLU A C 1
ATOM 674 O O . GLU A 1 93 ? -7.157 -0.290 6.353 1.00 88.06 93 GLU A O 1
ATOM 679 N N . GLU A 1 94 ? -7.279 -1.995 4.900 1.00 81.69 94 GLU A N 1
ATOM 680 C CA . GLU A 1 94 ? -5.838 -2.206 4.874 1.00 81.69 94 GLU A CA 1
ATOM 681 C C . GLU A 1 94 ? -5.258 -1.090 4.017 1.00 81.69 94 GLU A C 1
ATOM 683 O O . GLU A 1 94 ? -5.584 -0.978 2.835 1.00 81.69 94 GLU A O 1
ATOM 688 N N . GLU A 1 95 ? -4.447 -0.223 4.627 1.00 72.88 95 GLU A N 1
ATOM 689 C CA . GLU A 1 95 ? -3.565 0.634 3.851 1.00 72.88 95 GLU A CA 1
ATOM 690 C C . GLU A 1 95 ? -2.586 -0.311 3.155 1.00 72.88 95 GLU A C 1
ATOM 692 O O . GLU A 1 95 ? -1.610 -0.762 3.755 1.00 72.88 95 GLU A O 1
ATOM 697 N N . GLU A 1 96 ? -2.901 -0.690 1.914 1.00 66.25 96 GLU A N 1
ATOM 698 C CA . GLU A 1 96 ? -1.952 -1.357 1.034 1.00 66.25 96 GLU A CA 1
ATOM 699 C C . GLU A 1 96 ? -0.779 -0.383 0.874 1.00 66.25 96 GLU A C 1
ATOM 701 O O . GLU A 1 96 ? -0.842 0.557 0.078 1.00 66.25 96 GLU A O 1
ATOM 706 N N . GLU A 1 97 ? 0.274 -0.549 1.684 1.00 60.03 97 GLU A N 1
ATOM 707 C CA . GLU A 1 97 ? 1.556 0.092 1.418 1.00 60.03 97 GLU A CA 1
ATOM 708 C C . GLU A 1 97 ? 1.902 -0.309 -0.014 1.00 60.03 97 GLU A C 1
ATOM 710 O O . GLU A 1 97 ? 2.137 -1.490 -0.265 1.00 60.03 97 GLU A O 1
ATOM 715 N N . GLU A 1 98 ? 1.837 0.635 -0.967 1.00 61.47 98 GLU A N 1
ATOM 716 C CA . GLU A 1 98 ? 2.151 0.344 -2.364 1.00 61.47 98 GLU A CA 1
ATOM 717 C C . GLU A 1 98 ? 3.535 -0.313 -2.384 1.00 61.47 98 GLU A C 1
ATOM 719 O O . GLU A 1 98 ? 4.552 0.351 -2.157 1.00 61.47 98 GLU A O 1
ATOM 724 N N . GLU A 1 99 ? 3.552 -1.638 -2.575 1.00 66.81 99 GLU A N 1
ATOM 725 C CA . GLU A 1 99 ? 4.758 -2.450 -2.460 1.00 66.81 99 GLU A CA 1
ATOM 726 C C . GLU A 1 99 ? 5.834 -1.802 -3.311 1.00 66.81 99 GLU A C 1
ATOM 728 O O . GLU A 1 99 ? 5.602 -1.539 -4.497 1.00 66.81 99 GLU A O 1
ATOM 733 N N . ALA A 1 100 ? 6.978 -1.497 -2.687 1.00 71.94 100 ALA A N 1
ATOM 734 C CA . ALA A 1 100 ? 8.049 -0.729 -3.300 1.00 71.94 100 ALA A CA 1
ATOM 735 C C . ALA A 1 100 ? 8.363 -1.308 -4.681 1.00 71.94 100 ALA A C 1
ATOM 737 O O . ALA A 1 100 ? 9.022 -2.344 -4.817 1.00 71.94 100 ALA A O 1
ATOM 738 N N . CYS A 1 101 ? 7.853 -0.647 -5.717 1.00 72.94 101 CYS A N 1
ATOM 739 C CA . CYS A 1 101 ? 7.957 -1.152 -7.060 1.00 72.94 101 CYS A CA 1
ATOM 740 C C . CYS A 1 101 ? 9.157 -0.508 -7.727 1.00 72.94 101 CYS A C 1
ATOM 742 O O . CYS A 1 101 ? 9.430 0.690 -7.636 1.00 72.94 101 CYS A O 1
ATOM 744 N N . GLY A 1 102 ? 9.851 -1.339 -8.483 1.00 80.62 102 GLY A N 1
ATOM 745 C CA . GLY A 1 102 ? 10.672 -0.852 -9.555 1.00 80.62 102 GLY A CA 1
ATOM 746 C C . GLY A 1 102 ? 12.164 -0.919 -9.326 1.00 80.62 102 GLY A C 1
ATOM 747 O O . GLY A 1 102 ? 12.720 -1.109 -8.246 1.00 80.62 102 GLY A O 1
ATOM 748 N N . ILE A 1 103 ? 12.818 -0.818 -10.465 1.00 93.75 103 ILE A N 1
ATOM 749 C CA . ILE A 1 103 ? 14.243 -0.957 -10.618 1.00 93.75 103 ILE A CA 1
ATOM 750 C C . ILE A 1 103 ? 14.822 0.444 -10.618 1.00 93.75 103 ILE A C 1
ATOM 752 O O . ILE A 1 103 ? 14.409 1.290 -11.414 1.00 93.75 103 ILE A O 1
ATOM 756 N N . ARG A 1 104 ? 15.782 0.701 -9.731 1.00 93.31 104 ARG A N 1
ATOM 757 C CA . ARG A 1 104 ? 16.489 1.981 -9.727 1.00 93.31 104 ARG A CA 1
ATOM 758 C C . ARG A 1 104 ? 17.304 2.101 -10.996 1.00 93.31 104 ARG A C 1
ATOM 760 O O . ARG A 1 104 ? 18.023 1.170 -11.367 1.00 93.31 104 ARG A O 1
ATOM 767 N N . ILE A 1 105 ? 17.228 3.260 -11.629 1.00 93.00 105 ILE A N 1
ATOM 768 C CA . ILE A 1 105 ? 17.995 3.555 -12.834 1.00 93.00 105 ILE A CA 1
ATOM 769 C C . ILE A 1 105 ? 18.763 4.856 -12.662 1.00 93.00 105 ILE A C 1
ATOM 771 O O . ILE A 1 105 ? 18.323 5.792 -12.000 1.00 93.00 105 ILE A O 1
ATOM 775 N N . ASN A 1 106 ? 19.920 4.914 -13.306 1.00 87.44 106 ASN A N 1
ATOM 776 C CA . ASN A 1 106 ? 20.514 6.177 -13.699 1.00 87.44 106 ASN A CA 1
ATOM 777 C C . ASN A 1 106 ? 20.312 6.276 -15.219 1.00 87.44 106 ASN A C 1
ATOM 779 O O . ASN A 1 106 ? 20.807 5.390 -15.919 1.00 87.44 106 ASN A O 1
ATOM 783 N N . PRO A 1 107 ? 19.615 7.302 -15.745 1.00 82.50 107 PRO A N 1
ATOM 784 C CA . PRO A 1 107 ? 19.334 7.454 -17.179 1.00 82.50 107 PRO A CA 1
ATOM 785 C C . PRO A 1 107 ? 20.575 7.557 -18.089 1.00 82.50 107 PRO A C 1
ATOM 787 O O . PRO A 1 107 ? 20.440 7.679 -19.305 1.00 82.50 107 PRO A O 1
ATOM 790 N N . GLY A 1 108 ? 21.783 7.509 -17.521 1.00 85.94 108 GLY A N 1
ATOM 791 C CA . GLY A 1 108 ? 23.045 7.507 -18.247 1.00 85.94 108 GLY A CA 1
ATOM 792 C C . GLY A 1 108 ? 23.464 8.907 -18.684 1.00 85.94 108 GLY A C 1
ATOM 793 O O . GLY A 1 108 ? 22.980 9.919 -18.177 1.00 85.94 108 GLY A O 1
ATOM 794 N N . ASN A 1 109 ? 24.386 8.958 -19.641 1.00 89.56 109 ASN A N 1
ATOM 795 C CA . ASN A 1 109 ? 24.992 10.175 -20.182 1.00 89.56 109 ASN A CA 1
ATOM 796 C C . ASN A 1 109 ? 24.634 10.423 -21.657 1.00 89.56 109 ASN A C 1
ATOM 798 O O . ASN A 1 109 ? 24.876 11.517 -22.159 1.00 89.56 109 ASN A O 1
ATOM 802 N N . SER A 1 110 ? 24.049 9.442 -22.346 1.00 92.75 110 SER A N 1
ATOM 803 C CA . SER A 1 110 ? 23.636 9.527 -23.750 1.00 92.75 110 SER A CA 1
ATOM 804 C C . SER A 1 110 ? 22.168 9.150 -23.922 1.00 92.75 110 SER A C 1
ATOM 806 O O . SER A 1 110 ? 21.652 8.315 -23.179 1.00 92.75 110 SER A O 1
ATOM 808 N N . ASP A 1 111 ? 21.508 9.729 -24.927 1.00 92.31 111 ASP A N 1
ATOM 809 C CA . ASP A 1 111 ? 20.067 9.552 -25.154 1.00 92.31 111 ASP A CA 1
ATOM 810 C C . ASP A 1 111 ? 19.655 8.094 -25.348 1.00 92.31 111 ASP A C 1
ATOM 812 O O . ASP A 1 111 ? 18.599 7.693 -24.876 1.00 92.31 111 ASP A O 1
ATOM 816 N N . TRP A 1 112 ? 20.504 7.265 -25.952 1.00 94.06 112 TRP A N 1
ATOM 817 C CA . TRP A 1 112 ? 20.197 5.854 -26.176 1.00 94.06 112 TRP A CA 1
ATOM 818 C C . TRP A 1 112 ? 20.208 5.002 -24.894 1.00 94.06 112 TRP A C 1
ATOM 820 O O . TRP A 1 112 ? 19.653 3.904 -24.897 1.00 94.06 112 TRP A O 1
ATOM 830 N N . GLN A 1 113 ? 20.826 5.459 -23.798 1.00 94.50 113 GLN A N 1
ATOM 831 C CA . GLN A 1 113 ? 21.011 4.639 -22.588 1.00 94.50 113 GLN A CA 1
ATOM 832 C C . GLN A 1 113 ? 19.720 4.431 -21.790 1.00 94.50 113 GLN A C 1
ATOM 834 O O . GLN A 1 113 ? 19.626 3.480 -21.010 1.00 94.50 113 GLN A O 1
ATOM 839 N N . PHE A 1 114 ? 18.725 5.281 -22.028 1.00 96.75 114 PHE A N 1
ATOM 840 C CA . PHE A 1 114 ? 17.354 5.092 -21.592 1.00 96.75 114 PHE A CA 1
ATOM 841 C C . PHE A 1 114 ? 16.429 5.332 -22.780 1.00 96.75 114 PHE A C 1
ATOM 843 O O . PHE A 1 114 ? 16.507 6.378 -23.417 1.00 96.75 114 PHE A O 1
ATOM 850 N N . CYS A 1 115 ? 15.533 4.392 -23.059 1.00 97.69 115 CYS A N 1
ATOM 851 C CA . CYS A 1 115 ? 14.540 4.567 -24.107 1.00 97.69 115 CYS A CA 1
ATOM 852 C C . CYS A 1 115 ? 13.221 3.917 -23.715 1.00 97.69 115 CYS A C 1
ATOM 854 O O . CYS A 1 115 ? 13.157 2.708 -23.507 1.00 97.69 115 CYS A O 1
ATOM 856 N N . LEU A 1 116 ? 12.161 4.708 -23.662 1.00 98.31 116 LEU A N 1
ATOM 857 C CA . LEU A 1 116 ? 10.796 4.256 -23.468 1.00 98.31 116 LEU A CA 1
ATOM 858 C C . LEU A 1 116 ? 10.007 4.564 -24.738 1.00 98.31 116 LEU A C 1
ATOM 860 O O . LEU A 1 116 ? 9.836 5.724 -25.104 1.00 98.31 116 LEU A O 1
ATOM 864 N N . VAL A 1 117 ? 9.497 3.530 -25.396 1.00 98.12 117 VAL A N 1
ATOM 865 C CA . VAL A 1 117 ? 8.625 3.679 -26.563 1.00 98.12 117 VAL A CA 1
ATOM 866 C C . VAL A 1 117 ? 7.205 3.377 -26.125 1.00 98.12 117 VAL A C 1
ATOM 868 O O . VAL A 1 117 ? 6.901 2.256 -25.724 1.00 98.12 117 VAL A O 1
ATOM 871 N N . THR A 1 118 ? 6.327 4.362 -26.228 1.00 98.06 118 THR A N 1
ATOM 872 C CA . THR A 1 118 ? 4.906 4.258 -25.896 1.00 98.06 118 THR A CA 1
ATOM 873 C C . THR A 1 118 ? 4.068 4.339 -27.179 1.00 98.06 118 THR A C 1
ATOM 875 O O . THR A 1 118 ? 4.593 4.619 -28.262 1.00 98.06 118 THR A O 1
ATOM 878 N N . PRO A 1 119 ? 2.751 4.083 -27.115 1.00 97.19 119 PRO A N 1
ATOM 879 C CA . PRO A 1 119 ? 1.856 4.342 -28.237 1.00 97.19 119 PRO A CA 1
ATOM 880 C C . PRO A 1 119 ? 1.831 5.813 -28.672 1.00 97.19 119 PRO A C 1
ATOM 882 O O . PRO A 1 119 ? 1.605 6.082 -29.849 1.00 97.19 119 PRO A O 1
ATOM 885 N N . SER A 1 120 ? 2.059 6.743 -27.738 1.00 95.00 120 SER A N 1
ATOM 886 C CA . SER A 1 120 ? 1.945 8.190 -27.949 1.00 95.00 120 SER A CA 1
ATOM 887 C C . SER A 1 120 ? 3.270 8.889 -28.260 1.00 95.00 120 SER A C 1
ATOM 889 O O . SER A 1 120 ? 3.254 10.053 -28.650 1.00 95.00 120 SER A O 1
ATOM 891 N N . GLY A 1 121 ? 4.412 8.221 -28.091 1.00 96.00 121 GLY A N 1
ATOM 892 C CA . GLY A 1 121 ? 5.709 8.825 -28.363 1.00 96.00 121 GLY A CA 1
ATOM 893 C C . GLY A 1 121 ? 6.888 8.012 -27.850 1.00 96.00 121 GLY A C 1
ATOM 894 O O . GLY A 1 121 ? 6.745 6.910 -27.325 1.00 96.00 121 GLY A O 1
ATOM 895 N N . THR A 1 122 ? 8.077 8.581 -28.009 1.00 97.38 122 THR A N 1
ATOM 896 C CA . THR A 1 122 ? 9.325 8.005 -27.514 1.00 97.38 122 THR A CA 1
ATOM 897 C C . THR A 1 122 ? 9.971 8.983 -26.551 1.00 97.38 122 THR A C 1
ATOM 899 O O . THR A 1 122 ? 10.113 10.162 -26.867 1.00 97.38 122 THR A O 1
ATOM 902 N N . TYR A 1 123 ? 10.361 8.478 -25.386 1.00 96.94 123 TYR A N 1
ATOM 903 C CA . TYR A 1 123 ? 11.033 9.233 -24.342 1.00 96.94 123 TYR A CA 1
ATOM 904 C C . TYR A 1 123 ? 12.421 8.657 -24.123 1.00 96.94 123 TYR A C 1
ATOM 906 O O . TYR A 1 123 ? 12.599 7.441 -24.058 1.00 96.94 123 TYR A O 1
ATOM 914 N N . ASN A 1 124 ? 13.403 9.532 -23.995 1.00 95.94 124 ASN A N 1
ATOM 915 C CA . ASN A 1 124 ? 14.792 9.166 -23.792 1.00 95.94 124 ASN A CA 1
ATOM 916 C C . ASN A 1 124 ? 15.362 9.889 -22.567 1.00 95.94 124 ASN A C 1
ATOM 918 O O . ASN A 1 124 ? 14.642 10.564 -21.824 1.00 95.94 124 ASN A O 1
ATOM 922 N N . ARG A 1 125 ? 16.669 9.746 -22.340 1.00 93.38 125 ARG A N 1
ATOM 923 C CA . ARG A 1 125 ? 17.380 10.443 -21.257 1.00 93.38 125 ARG A CA 1
ATOM 924 C C . ARG A 1 125 ? 17.054 11.941 -21.192 1.00 93.38 125 ARG A C 1
ATOM 926 O O . ARG A 1 125 ? 16.876 12.469 -20.096 1.00 93.38 125 ARG A O 1
ATOM 933 N N . GLY A 1 126 ? 16.988 12.623 -22.335 1.00 92.44 126 GLY A N 1
ATOM 934 C CA . GLY A 1 126 ? 16.684 14.050 -22.414 1.00 92.44 126 GLY A CA 1
ATOM 935 C C . GLY A 1 126 ? 15.374 14.413 -21.711 1.00 92.44 126 GLY A C 1
ATOM 936 O O . GLY A 1 126 ? 15.321 15.421 -21.010 1.00 92.44 126 GLY A O 1
ATOM 937 N N . ASN A 1 127 ? 14.352 13.554 -21.780 1.00 93.88 127 ASN A N 1
ATOM 938 C CA . ASN A 1 127 ? 13.087 13.763 -21.067 1.00 93.88 127 ASN A CA 1
ATOM 939 C C . ASN A 1 127 ? 13.236 13.609 -19.546 1.00 93.88 127 ASN A C 1
ATOM 941 O O . ASN A 1 127 ? 12.711 14.424 -18.792 1.00 93.88 127 ASN A O 1
ATOM 945 N N . LEU A 1 128 ? 13.994 12.604 -19.100 1.00 90.12 128 LEU A N 1
ATOM 946 C CA . LEU A 1 128 ? 14.237 12.316 -17.678 1.00 90.12 128 LEU A CA 1
ATOM 947 C C . LEU A 1 128 ? 15.184 13.330 -17.011 1.00 90.12 128 LEU A C 1
ATOM 949 O O . LEU A 1 128 ? 15.379 13.303 -15.799 1.00 90.12 128 LEU A O 1
ATOM 953 N N . SER A 1 129 ? 15.786 14.244 -17.775 1.00 85.56 129 SER A N 1
ATOM 954 C CA . SER A 1 129 ? 16.530 15.366 -17.191 1.00 85.56 129 SER A CA 1
ATOM 955 C C . SER A 1 129 ? 15.614 16.395 -16.510 1.00 85.56 129 SER A C 1
ATOM 957 O O . SER A 1 129 ? 16.079 17.168 -15.673 1.00 85.56 129 SER A O 1
ATOM 959 N N . SER A 1 130 ? 14.311 16.367 -16.813 1.00 81.81 130 SER A N 1
ATOM 960 C CA . SER A 1 130 ? 13.295 17.193 -16.165 1.00 81.81 130 SER A CA 1
ATOM 961 C C . SER A 1 130 ? 12.759 16.507 -14.906 1.00 81.81 130 SER A C 1
ATOM 963 O O . SER A 1 130 ? 12.186 15.421 -14.987 1.00 81.81 130 SER A O 1
ATOM 965 N N . SER A 1 131 ? 12.894 17.138 -13.736 1.00 73.94 131 SER A N 1
ATOM 966 C CA . SER A 1 131 ? 12.490 16.549 -12.443 1.00 73.94 131 SER A CA 1
ATOM 967 C C . SER A 1 131 ? 10.981 16.330 -12.281 1.00 73.94 131 SER A C 1
ATOM 969 O O . SER A 1 131 ? 10.560 15.628 -11.369 1.00 73.94 131 SER A O 1
ATOM 971 N N . ASN A 1 132 ? 10.160 16.916 -13.152 1.00 87.06 132 ASN A N 1
ATOM 972 C CA . ASN A 1 132 ? 8.708 16.728 -13.180 1.00 87.06 132 ASN A CA 1
ATOM 973 C C . ASN A 1 132 ? 8.248 15.661 -14.188 1.00 87.06 132 ASN A C 1
ATOM 975 O O . ASN A 1 132 ? 7.044 15.433 -14.314 1.00 87.06 132 ASN A O 1
ATOM 979 N N . PHE A 1 133 ? 9.164 15.052 -14.948 1.00 93.25 133 PHE A N 1
ATOM 980 C CA . PHE A 1 133 ? 8.779 14.017 -15.894 1.00 93.25 133 PHE A CA 1
ATOM 981 C C . PHE A 1 133 ? 8.246 12.797 -15.138 1.00 93.25 133 PHE A C 1
ATOM 983 O O . PHE A 1 133 ? 8.845 12.307 -14.183 1.00 93.25 133 PHE A O 1
ATOM 990 N N . SER A 1 134 ? 7.112 12.284 -15.592 1.00 95.38 134 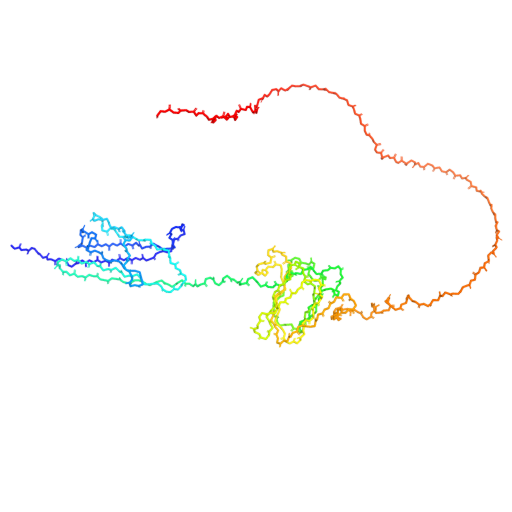SER A N 1
ATOM 991 C CA . SER A 1 134 ? 6.605 10.992 -15.165 1.00 95.38 134 SER A CA 1
ATOM 992 C C . SER A 1 134 ? 5.843 10.352 -16.309 1.00 95.38 134 SER A C 1
ATOM 994 O O . SER A 1 134 ? 5.306 11.028 -17.191 1.00 95.38 134 SER A O 1
ATOM 996 N N . TYR A 1 135 ? 5.820 9.031 -16.299 1.00 96.94 135 TYR A N 1
ATOM 997 C CA . TYR A 1 135 ? 5.026 8.247 -17.218 1.00 96.94 135 TYR A CA 1
ATOM 998 C C . TYR A 1 135 ? 4.455 7.049 -16.474 1.00 96.94 135 TYR A C 1
ATOM 1000 O O . TYR A 1 135 ? 5.195 6.382 -15.763 1.00 96.94 135 TYR A O 1
ATOM 1008 N N . SER A 1 136 ? 3.173 6.751 -16.667 1.00 96.75 136 SER A N 1
ATOM 1009 C CA . SER A 1 136 ? 2.556 5.509 -16.206 1.00 96.75 136 SER A CA 1
ATOM 1010 C C . SER A 1 136 ? 1.545 5.039 -17.242 1.00 96.75 136 SER A C 1
ATOM 1012 O O . SER A 1 136 ? 0.672 5.808 -17.649 1.00 96.75 136 SER A O 1
ATOM 1014 N N . GLY A 1 137 ? 1.689 3.803 -17.715 1.00 97.12 137 GLY A N 1
ATOM 1015 C CA . GLY A 1 137 ? 0.764 3.211 -18.673 1.00 97.12 137 GLY A CA 1
ATOM 1016 C C . GLY A 1 137 ? 1.402 2.228 -19.659 1.00 97.12 137 GLY A C 1
ATOM 1017 O O . GLY A 1 137 ? 2.525 1.751 -19.451 1.00 97.12 137 GLY A O 1
ATOM 1018 N N . PRO A 1 138 ? 0.673 1.898 -20.741 1.00 98.19 138 PRO A N 1
ATOM 1019 C CA . PRO A 1 138 ? 1.085 0.878 -21.694 1.00 98.19 138 PRO A CA 1
ATOM 1020 C C . PRO A 1 138 ? 2.218 1.366 -22.599 1.00 98.19 138 PRO A C 1
ATOM 1022 O O . PRO A 1 138 ? 2.081 2.368 -23.300 1.00 98.19 138 PRO A O 1
ATOM 1025 N N . ALA A 1 139 ? 3.297 0.595 -22.678 1.00 98.44 139 ALA A N 1
ATOM 1026 C CA . ALA A 1 139 ? 4.440 0.838 -23.544 1.00 98.44 139 ALA A CA 1
ATOM 1027 C C . ALA A 1 139 ? 4.675 -0.333 -24.515 1.00 98.44 139 ALA A C 1
ATOM 1029 O O . ALA A 1 139 ? 4.224 -1.456 -24.298 1.00 98.44 139 ALA A O 1
ATOM 1030 N N . ARG A 1 140 ? 5.381 -0.045 -25.612 1.00 98.31 140 ARG A N 1
ATOM 1031 C CA . ARG A 1 140 ? 5.824 -1.017 -26.626 1.00 98.31 140 ARG A CA 1
ATOM 1032 C C . ARG A 1 140 ? 7.196 -1.602 -26.300 1.00 98.31 140 ARG A C 1
ATOM 1034 O O . ARG A 1 140 ? 7.495 -2.739 -26.660 1.00 98.31 140 ARG A O 1
ATOM 1041 N N . SER A 1 141 ? 8.051 -0.804 -25.664 1.00 98.44 141 SER A N 1
ATOM 1042 C CA . SER A 1 141 ? 9.351 -1.255 -25.178 1.00 98.44 141 SER A CA 1
ATOM 1043 C C . SER A 1 141 ? 9.928 -0.313 -24.133 1.00 98.44 141 SER A C 1
ATOM 1045 O O . SER A 1 141 ? 9.695 0.896 -24.196 1.00 98.44 141 SER A O 1
ATOM 1047 N N . ILE A 1 142 ? 10.762 -0.851 -23.247 1.00 98.44 142 ILE A N 1
ATOM 1048 C CA . ILE A 1 142 ? 11.644 -0.058 -22.391 1.00 98.44 142 ILE A CA 1
ATOM 1049 C C . ILE A 1 142 ? 13.060 -0.637 -22.410 1.00 98.44 142 ILE A C 1
ATOM 1051 O O . ILE A 1 142 ? 13.253 -1.846 -22.275 1.00 98.44 142 ILE A O 1
ATOM 1055 N N . TYR A 1 143 ? 14.036 0.250 -22.587 1.00 98.19 143 TYR A N 1
ATOM 1056 C CA . TYR A 1 143 ? 15.467 -0.008 -22.579 1.00 98.19 143 TYR A CA 1
ATOM 1057 C C . TYR A 1 143 ? 16.131 0.798 -21.463 1.00 98.19 143 TYR A C 1
ATOM 1059 O O . TYR A 1 143 ? 15.954 2.016 -21.407 1.00 98.19 143 TYR A O 1
ATOM 1067 N N . PHE A 1 144 ? 16.885 0.146 -20.578 1.00 96.88 144 PHE A N 1
ATOM 1068 C CA . PHE A 1 144 ? 17.514 0.815 -19.433 1.00 96.88 144 PHE A CA 1
ATOM 1069 C C . PHE A 1 144 ? 18.668 0.002 -18.833 1.00 96.88 144 PHE A C 1
ATOM 1071 O O . PHE A 1 144 ? 18.795 -1.201 -19.071 1.00 96.88 144 PHE A O 1
ATOM 1078 N N . LEU A 1 145 ? 19.487 0.671 -18.015 1.00 95.12 145 LEU A N 1
ATOM 1079 C CA . LEU A 1 145 ? 20.527 0.067 -17.181 1.00 95.12 145 LEU A CA 1
ATOM 1080 C C . LEU A 1 145 ? 20.153 0.208 -15.693 1.00 95.12 145 LEU A C 1
ATOM 1082 O O . LEU A 1 145 ? 20.122 1.331 -15.181 1.00 95.12 145 LEU A O 1
ATOM 1086 N N . PRO A 1 146 ? 19.895 -0.899 -14.977 1.00 94.81 146 PRO A N 1
ATOM 1087 C CA . PRO A 1 146 ? 19.684 -0.881 -13.535 1.00 94.81 146 PRO A CA 1
ATOM 1088 C C . PRO A 1 146 ? 20.936 -0.438 -12.776 1.00 94.81 146 PRO A C 1
ATOM 1090 O O . PRO A 1 146 ? 22.053 -0.860 -13.097 1.00 94.81 146 PRO A O 1
ATOM 1093 N N . ILE A 1 147 ? 20.736 0.332 -11.710 1.00 90.12 147 ILE A N 1
ATOM 1094 C CA . ILE A 1 147 ? 21.770 0.694 -10.732 1.00 90.12 147 ILE A CA 1
ATOM 1095 C C . ILE A 1 147 ? 21.502 0.036 -9.371 1.00 90.12 147 ILE A C 1
ATOM 1097 O O . ILE A 1 147 ? 20.439 -0.533 -9.128 1.00 90.12 147 ILE A O 1
ATOM 1101 N N . GLY A 1 148 ? 22.478 0.116 -8.461 1.00 80.69 148 GLY A N 1
ATOM 1102 C CA . GLY A 1 148 ? 22.382 -0.504 -7.136 1.00 80.69 148 GLY A CA 1
ATOM 1103 C C . GLY A 1 148 ? 22.375 -2.036 -7.203 1.00 80.69 148 GLY A C 1
ATOM 1104 O O . GLY A 1 148 ? 23.001 -2.622 -8.082 1.00 80.69 148 GLY A O 1
ATOM 1105 N N . GLY A 1 149 ? 21.671 -2.692 -6.277 1.00 73.38 149 GLY A N 1
ATOM 1106 C CA . GLY A 1 149 ? 21.504 -4.154 -6.251 1.00 73.38 149 GLY A CA 1
ATOM 1107 C C . GLY A 1 149 ? 20.589 -4.721 -7.348 1.00 73.38 149 GLY A C 1
ATOM 1108 O O . GLY A 1 149 ? 20.397 -5.932 -7.391 1.00 73.38 149 GLY A O 1
ATOM 1109 N N . GLY A 1 150 ? 20.040 -3.874 -8.231 1.00 82.38 150 GLY A N 1
ATOM 1110 C CA . GLY A 1 150 ? 19.071 -4.265 -9.251 1.00 82.38 150 GLY A CA 1
ATOM 1111 C C . GLY A 1 150 ? 17.628 -3.960 -8.842 1.00 82.38 150 GLY A C 1
ATOM 1112 O O . GLY A 1 150 ? 17.345 -2.876 -8.334 1.00 82.38 150 GLY A O 1
ATOM 1113 N N . GLY A 1 151 ? 16.714 -4.894 -9.093 1.00 90.38 151 GLY A N 1
ATOM 1114 C CA . GLY A 1 151 ? 15.304 -4.791 -8.720 1.00 90.38 151 GLY A CA 1
ATOM 1115 C C . GLY A 1 151 ? 14.490 -5.983 -9.214 1.00 90.38 151 GLY A C 1
ATOM 1116 O O . GLY A 1 151 ? 15.046 -6.997 -9.642 1.00 90.38 151 GLY A O 1
ATOM 1117 N N . THR A 1 152 ? 13.171 -5.842 -9.197 1.00 93.00 152 THR A N 1
ATOM 1118 C CA . THR A 1 152 ? 12.245 -6.880 -9.658 1.00 93.00 152 THR A CA 1
ATOM 1119 C C . THR A 1 152 ? 11.274 -6.280 -10.668 1.00 93.00 152 THR A C 1
ATOM 1121 O O . THR A 1 152 ? 10.722 -5.205 -10.442 1.00 93.00 152 THR A O 1
ATOM 1124 N N . ALA A 1 153 ? 11.075 -6.973 -11.787 1.00 95.00 153 ALA A N 1
ATOM 1125 C CA . ALA A 1 153 ? 9.955 -6.750 -12.699 1.00 95.00 153 ALA A CA 1
ATOM 1126 C C . ALA A 1 153 ? 8.932 -7.880 -12.526 1.00 95.00 153 ALA A C 1
ATOM 1128 O O . ALA A 1 153 ? 9.286 -8.961 -12.062 1.00 95.00 153 ALA A O 1
ATOM 1129 N N . THR A 1 154 ? 7.691 -7.675 -12.951 1.00 95.06 154 THR A N 1
ATOM 1130 C CA . THR A 1 154 ? 6.700 -8.755 -13.031 1.00 95.06 154 THR A CA 1
ATOM 1131 C C . THR A 1 154 ? 6.664 -9.283 -14.458 1.00 95.06 154 THR A C 1
ATOM 1133 O O . THR A 1 154 ? 6.253 -8.576 -15.376 1.00 95.06 154 THR A O 1
ATOM 1136 N N . VAL A 1 155 ? 7.084 -10.528 -14.669 1.00 95.75 155 VAL A N 1
ATOM 1137 C CA . VAL A 1 155 ? 7.056 -11.192 -15.978 1.00 95.75 155 VAL A CA 1
ATOM 1138 C C . VAL A 1 155 ? 6.152 -12.411 -15.893 1.00 95.75 155 VAL A C 1
ATOM 1140 O O . VAL A 1 155 ? 6.357 -13.278 -15.048 1.00 95.75 155 VAL A O 1
ATOM 1143 N N . ASN A 1 156 ? 5.132 -12.487 -16.751 1.00 94.12 156 ASN A N 1
ATOM 1144 C CA . ASN A 1 156 ? 4.135 -13.567 -16.726 1.00 94.12 156 ASN A CA 1
ATOM 1145 C C . ASN A 1 156 ? 3.488 -13.767 -15.342 1.00 94.12 156 ASN A C 1
ATOM 1147 O O . ASN A 1 156 ? 3.291 -14.892 -14.885 1.00 94.12 156 ASN A O 1
ATOM 1151 N N . GLY A 1 157 ? 3.203 -12.659 -14.647 1.00 90.69 157 GLY A N 1
ATOM 1152 C CA . GLY A 1 157 ? 2.624 -12.668 -13.300 1.00 90.69 157 GLY A CA 1
ATOM 1153 C C . GLY A 1 157 ? 3.577 -13.143 -12.198 1.00 90.69 157 GLY A C 1
ATOM 1154 O O . GLY A 1 157 ? 3.138 -13.348 -11.071 1.00 90.69 157 GLY A O 1
ATOM 1155 N N . ARG A 1 158 ? 4.868 -13.337 -12.497 1.00 91.94 158 ARG A N 1
ATOM 1156 C CA . ARG A 1 158 ? 5.879 -13.792 -11.535 1.00 91.94 158 ARG A CA 1
ATOM 1157 C C . ARG A 1 158 ? 6.995 -12.760 -11.363 1.00 91.94 158 ARG A C 1
ATOM 1159 O O . ARG A 1 158 ? 7.337 -12.078 -12.330 1.00 91.94 158 ARG A O 1
ATOM 1166 N N . PRO A 1 159 ? 7.607 -12.671 -10.171 1.00 93.56 159 PRO A N 1
ATOM 1167 C CA . PRO A 1 159 ? 8.817 -11.886 -9.969 1.00 93.56 159 PRO A CA 1
ATOM 1168 C C . PRO A 1 159 ? 9.938 -12.335 -10.913 1.00 93.56 159 PRO A C 1
ATOM 1170 O O . PRO A 1 159 ? 10.304 -13.509 -10.948 1.00 93.56 159 PRO A O 1
ATOM 1173 N N . TYR A 1 160 ? 10.505 -11.388 -11.648 1.00 95.00 160 TYR A N 1
ATOM 1174 C CA . TYR A 1 160 ? 11.690 -11.557 -12.475 1.00 95.00 160 TYR A CA 1
ATOM 1175 C C . TYR A 1 160 ? 12.810 -10.687 -11.914 1.00 95.00 160 TYR A C 1
ATOM 1177 O O . TYR A 1 160 ? 12.700 -9.459 -11.861 1.00 95.00 160 TYR A O 1
ATOM 1185 N N . THR A 1 161 ? 13.898 -11.327 -11.490 1.00 94.38 161 THR A N 1
ATOM 1186 C CA . THR A 1 161 ? 15.049 -10.633 -10.912 1.00 94.38 161 THR A CA 1
ATOM 1187 C C . THR A 1 161 ? 15.825 -9.874 -11.980 1.00 94.38 161 THR A C 1
ATOM 1189 O O . THR A 1 161 ? 16.365 -10.455 -12.920 1.00 94.38 161 THR A O 1
ATOM 1192 N N . ILE A 1 162 ? 15.965 -8.571 -11.775 1.00 95.06 162 ILE A N 1
ATOM 1193 C CA . ILE A 1 162 ? 16.763 -7.672 -12.598 1.00 95.06 162 ILE A CA 1
ATOM 1194 C C . ILE A 1 162 ? 18.062 -7.377 -11.855 1.00 95.06 162 ILE A C 1
ATOM 1196 O O . ILE A 1 162 ? 18.059 -6.769 -10.794 1.00 95.06 162 ILE A O 1
ATOM 1200 N N . LYS A 1 163 ? 19.188 -7.814 -12.413 1.00 93.50 163 LYS A N 1
ATOM 1201 C CA . LYS A 1 163 ? 20.546 -7.565 -11.903 1.00 93.50 163 LYS A CA 1
ATOM 1202 C C . LYS A 1 163 ? 21.107 -6.247 -12.433 1.00 93.50 163 LYS A C 1
ATOM 1204 O O . LYS A 1 163 ? 20.837 -5.897 -13.581 1.00 93.50 163 LYS A O 1
ATOM 1209 N N . SER A 1 164 ? 21.936 -5.568 -11.646 1.00 92.94 164 SER A N 1
ATOM 1210 C CA . SER A 1 164 ? 22.706 -4.411 -12.111 1.00 92.94 164 SER A CA 1
ATOM 1211 C C . SER A 1 164 ? 23.875 -4.797 -13.022 1.00 92.94 164 SER A C 1
ATOM 1213 O O . SER A 1 164 ? 24.290 -5.954 -13.081 1.00 92.94 164 SER A O 1
ATOM 1215 N N . GLY A 1 165 ? 24.385 -3.816 -13.774 1.00 90.00 165 GLY A N 1
ATOM 1216 C CA . GLY A 1 165 ? 25.553 -3.986 -14.650 1.00 90.00 165 GLY A CA 1
ATOM 1217 C C . GLY A 1 165 ? 25.263 -4.522 -16.059 1.00 90.00 165 GLY A C 1
ATOM 1218 O O . GLY A 1 165 ? 26.201 -4.712 -16.833 1.00 90.00 165 GLY A O 1
ATOM 1219 N N . GLN A 1 166 ? 23.995 -4.729 -16.424 1.00 94.38 166 GLN A N 1
ATOM 1220 C CA . GLN A 1 166 ? 23.590 -5.097 -17.784 1.00 94.38 166 GLN A CA 1
ATOM 1221 C C . GLN A 1 166 ? 22.348 -4.327 -18.234 1.00 94.38 166 GLN A C 1
ATOM 1223 O O . GLN A 1 166 ? 21.478 -4.021 -17.422 1.00 94.38 166 GLN A O 1
ATOM 1228 N N . TYR A 1 167 ? 22.276 -4.008 -19.524 1.00 97.12 167 TYR A N 1
ATOM 1229 C CA . TYR A 1 167 ? 21.096 -3.390 -20.117 1.00 97.12 167 TYR A CA 1
ATOM 1230 C C . TYR A 1 167 ? 20.000 -4.426 -20.304 1.00 97.12 167 TYR A C 1
ATOM 1232 O O . TYR A 1 167 ? 20.291 -5.576 -20.634 1.00 97.12 167 TYR A O 1
ATOM 1240 N N . TYR A 1 168 ? 18.755 -3.989 -20.149 1.00 98.06 168 TYR A N 1
ATOM 1241 C CA . TYR A 1 168 ? 17.566 -4.787 -20.424 1.00 98.06 168 TYR A CA 1
ATOM 1242 C C . TYR A 1 168 ? 16.730 -4.100 -21.485 1.00 98.06 168 TYR A C 1
ATOM 1244 O O . TYR A 1 168 ? 16.570 -2.881 -21.448 1.00 98.06 168 TYR A O 1
ATOM 1252 N N . LEU A 1 169 ? 16.173 -4.898 -22.389 1.00 98.50 169 LEU A N 1
ATOM 1253 C CA . LEU A 1 169 ? 15.162 -4.494 -23.349 1.00 98.50 169 LEU A CA 1
ATOM 1254 C C . LEU A 1 169 ? 13.922 -5.367 -23.150 1.00 98.50 169 LEU A C 1
ATOM 1256 O O . LEU A 1 169 ? 13.912 -6.544 -23.516 1.00 98.50 169 LEU A O 1
ATOM 1260 N N . PHE A 1 170 ? 12.872 -4.773 -22.595 1.00 98.50 170 PHE A N 1
ATOM 1261 C CA . PHE A 1 170 ? 11.531 -5.352 -22.627 1.00 98.50 170 PHE A CA 1
ATOM 1262 C C . PHE A 1 170 ? 10.831 -4.891 -23.901 1.00 98.50 170 PHE A C 1
ATOM 1264 O O . PHE A 1 170 ? 10.934 -3.719 -24.265 1.00 98.50 170 PHE A O 1
ATOM 1271 N N . THR A 1 171 ? 10.104 -5.790 -24.562 1.00 97.88 171 THR A N 1
ATOM 1272 C CA . THR A 1 171 ? 9.316 -5.487 -25.767 1.00 97.88 171 THR A CA 1
ATOM 1273 C C . THR A 1 171 ? 7.946 -6.154 -25.699 1.00 97.88 171 THR A C 1
ATOM 1275 O O . THR A 1 171 ? 7.729 -7.054 -24.888 1.00 97.88 171 THR A O 1
ATOM 1278 N N . GLY A 1 172 ? 7.02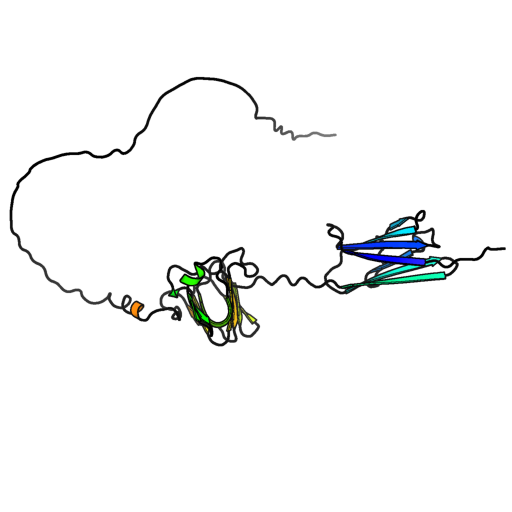8 -5.708 -26.556 1.00 93.81 172 GLY A N 1
ATOM 1279 C CA . GLY A 1 172 ? 5.664 -6.221 -26.639 1.00 93.81 172 GLY A CA 1
ATOM 1280 C C . GLY A 1 172 ? 4.676 -5.306 -25.925 1.00 93.81 172 GLY A C 1
ATOM 1281 O O . GLY A 1 172 ? 4.926 -4.115 -25.765 1.00 93.81 172 GLY A O 1
ATOM 1282 N N . ASN A 1 173 ? 3.544 -5.860 -25.501 1.00 91.31 173 ASN A N 1
ATOM 1283 C CA . ASN A 1 173 ? 2.560 -5.117 -24.720 1.00 91.31 173 ASN A CA 1
ATOM 1284 C C . ASN A 1 173 ? 2.969 -5.169 -23.247 1.00 91.31 173 ASN A C 1
ATOM 1286 O O . ASN A 1 173 ? 2.705 -6.158 -22.562 1.00 91.31 173 ASN A O 1
ATOM 1290 N N . ILE A 1 174 ? 3.653 -4.124 -22.787 1.00 97.88 174 ILE A N 1
ATOM 1291 C CA . ILE A 1 174 ? 4.127 -4.002 -21.406 1.00 97.88 174 ILE A CA 1
ATOM 1292 C C . ILE A 1 174 ? 3.435 -2.826 -20.721 1.00 97.88 174 ILE A C 1
ATOM 1294 O O . ILE A 1 174 ? 3.037 -1.868 -21.380 1.00 97.88 174 ILE A O 1
ATOM 1298 N N . ASN A 1 175 ? 3.308 -2.875 -19.400 1.00 98.00 175 ASN A N 1
ATOM 1299 C CA . ASN A 1 175 ? 2.890 -1.727 -18.601 1.00 98.00 175 ASN A CA 1
ATOM 1300 C C . ASN A 1 175 ? 4.094 -1.210 -17.817 1.00 98.00 175 ASN A C 1
ATOM 1302 O O . ASN A 1 175 ? 4.822 -2.002 -17.211 1.00 98.00 175 ASN A O 1
ATOM 1306 N N . VAL A 1 176 ? 4.319 0.100 -17.861 1.00 97.44 176 VAL A N 1
ATOM 1307 C CA . VAL A 1 176 ? 5.506 0.738 -17.291 1.00 97.44 176 VAL A CA 1
ATOM 1308 C C . VAL A 1 176 ? 5.097 1.951 -16.467 1.00 97.44 176 VAL A C 1
ATOM 1310 O O . VAL A 1 176 ? 4.312 2.766 -16.941 1.00 97.44 176 VAL A O 1
ATOM 1313 N N . SER A 1 177 ? 5.699 2.109 -15.288 1.00 96.81 177 SER A N 1
ATOM 1314 C CA . SER A 1 177 ? 5.814 3.408 -14.617 1.00 96.81 177 SER A CA 1
ATOM 1315 C C . SER A 1 177 ? 7.271 3.870 -14.619 1.00 96.81 177 SER A C 1
ATOM 1317 O O . SER A 1 177 ? 8.154 3.076 -14.305 1.00 96.81 177 SER A O 1
ATOM 1319 N N . VAL A 1 178 ? 7.530 5.135 -14.949 1.00 96.06 178 VAL A N 1
ATOM 1320 C CA . VAL A 1 178 ? 8.836 5.806 -14.880 1.00 96.06 178 VAL A CA 1
ATOM 1321 C C . VAL A 1 178 ? 8.654 7.105 -14.111 1.00 96.06 178 VAL A C 1
ATOM 1323 O O . VAL A 1 178 ? 7.980 8.017 -14.588 1.00 96.06 178 VAL A O 1
ATOM 1326 N N . SER A 1 179 ? 9.238 7.198 -12.920 1.00 94.50 179 SER A N 1
ATOM 1327 C CA . SER A 1 179 ? 9.092 8.380 -12.070 1.00 94.50 179 SER A CA 1
ATOM 1328 C C . SER A 1 179 ? 10.178 8.430 -10.999 1.00 94.50 179 SER A C 1
ATOM 1330 O O . SER A 1 179 ? 10.716 7.397 -10.580 1.00 94.50 179 SER A O 1
ATOM 1332 N N . THR A 1 180 ? 10.472 9.635 -10.515 1.00 92.19 180 THR A N 1
ATOM 1333 C CA . THR A 1 180 ? 11.201 9.842 -9.256 1.00 92.19 180 THR A CA 1
ATOM 1334 C C . THR A 1 180 ? 10.316 9.653 -8.028 1.00 92.19 180 THR A C 1
ATOM 1336 O O . THR A 1 180 ? 10.836 9.605 -6.919 1.00 92.19 180 THR A O 1
ATOM 1339 N N . SER A 1 181 ? 9.001 9.521 -8.208 1.00 91.19 181 SER A N 1
ATOM 1340 C CA . SER A 1 181 ? 8.004 9.427 -7.133 1.00 91.19 181 SER A CA 1
ATOM 1341 C C . SER A 1 181 ? 7.310 8.066 -7.058 1.00 91.19 181 SER A C 1
ATOM 1343 O O . SER A 1 181 ? 6.288 7.957 -6.393 1.00 91.19 181 SER A O 1
ATOM 1345 N N . ASN A 1 182 ? 7.822 7.038 -7.744 1.00 91.06 182 ASN A N 1
ATOM 1346 C CA . ASN A 1 182 ? 7.290 5.688 -7.545 1.00 91.06 182 ASN A CA 1
ATOM 1347 C C . ASN A 1 182 ? 7.522 5.224 -6.092 1.00 91.06 182 ASN A C 1
ATOM 1349 O O . ASN A 1 182 ? 8.486 5.665 -5.452 1.00 91.06 182 ASN A O 1
ATOM 1353 N N . PRO A 1 183 ? 6.711 4.285 -5.591 1.00 86.81 183 PRO A N 1
ATOM 1354 C CA . PRO A 1 183 ? 6.889 3.704 -4.264 1.00 86.81 183 PRO A CA 1
ATOM 1355 C C . PRO A 1 183 ? 8.312 3.192 -4.020 1.00 86.81 183 PRO A C 1
ATOM 1357 O O . PRO A 1 183 ? 8.895 2.492 -4.845 1.00 86.81 183 PRO A O 1
ATOM 1360 N N . GLY A 1 184 ? 8.908 3.575 -2.888 1.00 84.38 184 GLY A N 1
ATOM 1361 C CA . GLY A 1 184 ? 10.270 3.170 -2.508 1.00 84.38 184 GLY A CA 1
ATOM 1362 C C . GLY A 1 184 ? 11.418 3.828 -3.295 1.00 84.38 184 GLY A C 1
ATOM 1363 O O . GLY A 1 184 ? 12.593 3.528 -3.038 1.00 84.38 184 GLY A O 1
ATOM 1364 N N . SER A 1 185 ? 11.131 4.749 -4.223 1.00 87.94 185 SER A N 1
ATOM 1365 C CA . SER A 1 185 ? 12.151 5.421 -5.043 1.00 87.94 185 SER A CA 1
ATOM 1366 C C . SER A 1 185 ? 13.056 6.370 -4.244 1.00 87.94 185 SER A C 1
ATOM 1368 O O . SER A 1 185 ? 14.217 6.570 -4.608 1.00 87.94 185 SER A O 1
ATOM 1370 N N . MET A 1 186 ? 12.530 6.973 -3.168 1.00 87.06 186 MET A N 1
ATOM 1371 C CA . MET A 1 186 ? 13.179 8.033 -2.380 1.00 87.06 186 MET A CA 1
ATOM 1372 C C . MET A 1 186 ? 13.738 9.176 -3.253 1.00 87.06 186 MET A C 1
ATOM 1374 O O . MET A 1 186 ? 14.858 9.643 -3.045 1.00 87.06 186 MET A O 1
ATOM 1378 N N . GLY A 1 187 ? 12.981 9.598 -4.272 1.00 89.00 187 GLY A N 1
ATOM 1379 C CA . GLY A 1 187 ? 13.369 10.680 -5.186 1.00 89.00 187 GLY A CA 1
ATOM 1380 C C . GLY A 1 187 ? 14.343 10.270 -6.297 1.00 89.00 187 GLY A C 1
ATOM 1381 O O . GLY A 1 187 ? 14.711 11.102 -7.125 1.00 89.00 187 GLY A O 1
ATOM 1382 N N . GLN A 1 188 ? 14.771 9.006 -6.345 1.00 90.00 188 GLN A N 1
ATOM 1383 C CA . GLN A 1 188 ? 15.608 8.481 -7.427 1.00 90.00 188 GLN A CA 1
ATOM 1384 C C . GLN A 1 188 ? 14.746 8.027 -8.604 1.00 90.00 188 GLN A C 1
ATOM 1386 O O . GLN A 1 188 ? 13.627 7.554 -8.422 1.00 90.00 188 GLN A O 1
ATOM 1391 N N . TRP A 1 189 ? 15.279 8.107 -9.823 1.00 92.94 189 TRP A N 1
ATOM 1392 C CA . TRP A 1 189 ? 14.604 7.521 -10.978 1.00 92.94 189 TRP A CA 1
ATOM 1393 C C . TRP A 1 189 ? 14.429 6.016 -10.793 1.00 92.94 189 TRP A C 1
ATOM 1395 O O . TRP A 1 189 ? 15.377 5.281 -10.497 1.00 92.94 189 TRP A O 1
ATOM 1405 N N . SER A 1 190 ? 13.205 5.555 -11.003 1.00 94.25 190 SER A N 1
ATOM 1406 C CA . SER A 1 190 ? 12.847 4.150 -10.882 1.00 94.25 190 SER A CA 1
ATOM 1407 C C . SER A 1 190 ? 11.862 3.754 -11.970 1.00 94.25 190 SER A C 1
ATOM 1409 O O . SER A 1 190 ? 11.126 4.597 -12.494 1.00 94.25 190 SER A O 1
ATOM 1411 N N . VAL A 1 191 ? 11.871 2.467 -12.316 1.00 95.88 191 VAL A N 1
ATOM 1412 C CA . VAL A 1 191 ? 10.973 1.897 -13.321 1.00 95.88 191 VAL A CA 1
ATOM 1413 C C . VAL A 1 191 ? 10.254 0.661 -12.808 1.00 95.88 191 VAL A C 1
ATOM 1415 O O . VAL A 1 191 ? 10.900 -0.326 -12.471 1.00 95.88 191 VAL A O 1
ATOM 1418 N N . CYS A 1 192 ? 8.923 0.693 -12.784 1.00 95.44 192 CYS A N 1
ATOM 1419 C CA . CYS A 1 192 ? 8.083 -0.468 -12.480 1.00 95.44 192 CYS A CA 1
ATOM 1420 C C . CYS A 1 192 ? 7.604 -1.079 -13.795 1.00 95.44 192 CYS A C 1
ATOM 1422 O O . CYS A 1 192 ? 7.149 -0.347 -14.672 1.00 95.44 192 CYS A O 1
ATOM 1424 N N . ILE A 1 193 ? 7.741 -2.397 -13.961 1.00 96.81 193 ILE A N 1
ATOM 1425 C CA . ILE A 1 193 ? 7.496 -3.072 -15.242 1.00 96.81 193 ILE A CA 1
ATOM 1426 C C . ILE A 1 193 ? 6.642 -4.313 -15.010 1.00 96.81 193 ILE A C 1
ATOM 1428 O O . ILE A 1 193 ? 7.004 -5.173 -14.208 1.00 96.81 193 ILE A O 1
ATOM 1432 N N . THR A 1 194 ? 5.550 -4.426 -15.765 1.00 96.88 194 THR A N 1
ATOM 1433 C CA . THR A 1 194 ? 4.803 -5.675 -15.954 1.00 96.88 194 THR A CA 1
ATOM 1434 C C . THR A 1 194 ? 4.851 -6.073 -17.425 1.00 96.88 194 THR A C 1
ATOM 1436 O O . THR A 1 194 ? 4.518 -5.267 -18.295 1.00 96.88 194 THR A O 1
ATOM 1439 N N . ALA A 1 195 ? 5.266 -7.304 -17.715 1.00 97.38 195 ALA A N 1
ATOM 1440 C CA . ALA A 1 195 ? 5.443 -7.810 -19.072 1.00 97.38 195 ALA A CA 1
ATOM 1441 C C . ALA A 1 195 ? 4.959 -9.262 -19.224 1.00 97.38 195 ALA A C 1
ATOM 1443 O O . ALA A 1 195 ? 4.991 -10.051 -18.282 1.00 97.38 195 ALA A O 1
ATOM 1444 N N . GLY A 1 196 ? 4.543 -9.633 -20.437 1.00 95.75 196 GLY A N 1
ATOM 1445 C CA . GLY A 1 196 ? 4.186 -11.017 -20.791 1.00 95.75 196 GLY A CA 1
ATOM 1446 C C . GLY A 1 196 ? 5.368 -11.879 -21.255 1.00 95.75 196 GLY A C 1
ATOM 1447 O O . GLY A 1 196 ? 5.206 -13.051 -21.577 1.00 95.75 196 GLY A O 1
ATOM 1448 N N . SER A 1 197 ? 6.573 -11.323 -21.337 1.00 95.75 197 SER A N 1
ATOM 1449 C CA . SER A 1 197 ? 7.752 -12.044 -21.816 1.00 95.75 197 SER A CA 1
ATOM 1450 C C . SER A 1 197 ? 9.013 -11.535 -21.142 1.00 95.75 197 SER A C 1
ATOM 1452 O O . SER A 1 197 ? 9.094 -10.367 -20.753 1.00 95.75 197 SER A O 1
ATOM 1454 N N . GLU A 1 198 ? 9.994 -12.425 -21.004 1.00 97.12 198 GLU A N 1
ATOM 1455 C CA . GLU A 1 198 ? 11.294 -12.075 -20.444 1.00 97.12 198 GLU A CA 1
ATOM 1456 C C . GLU A 1 198 ? 12.016 -11.044 -21.325 1.00 97.12 198 GLU A C 1
ATOM 1458 O O . GLU A 1 198 ? 11.866 -11.056 -22.552 1.00 97.12 198 GLU A O 1
ATOM 1463 N N . PRO A 1 199 ? 12.788 -10.131 -20.716 1.00 97.75 199 PRO A N 1
ATOM 1464 C CA . PRO A 1 199 ? 13.581 -9.167 -21.460 1.00 97.75 199 PRO A CA 1
ATOM 1465 C C . PRO A 1 199 ? 14.787 -9.831 -22.128 1.00 97.75 199 PRO A C 1
ATOM 1467 O O . PRO A 1 199 ? 15.332 -10.819 -21.638 1.00 97.75 199 PRO A O 1
ATOM 1470 N N . VAL A 1 200 ? 15.288 -9.207 -23.192 1.00 98.31 200 VAL A N 1
ATOM 1471 C CA . VAL A 1 200 ? 16.655 -9.469 -23.663 1.00 98.31 200 VAL A CA 1
ATOM 1472 C C . VAL A 1 200 ? 17.611 -8.640 -22.812 1.00 98.31 200 VAL A C 1
ATOM 1474 O O . VAL A 1 200 ? 17.326 -7.474 -22.534 1.00 98.31 200 VAL A O 1
ATOM 1477 N N . SER A 1 201 ? 18.748 -9.206 -22.404 1.00 97.56 201 SER A N 1
ATOM 1478 C CA . SER A 1 201 ? 19.732 -8.487 -21.590 1.00 97.56 201 SER A CA 1
ATOM 1479 C C . SER A 1 201 ? 21.173 -8.757 -21.996 1.00 97.56 201 SER A C 1
ATOM 1481 O O . SER A 1 201 ? 21.490 -9.849 -22.459 1.00 97.56 201 SER A O 1
ATOM 1483 N N . GLY A 1 202 ? 22.054 -7.788 -21.755 1.00 96.75 202 GLY A N 1
ATOM 1484 C CA . GLY A 1 202 ? 23.491 -7.949 -21.966 1.00 96.75 202 GLY A CA 1
ATOM 1485 C C . GLY A 1 202 ? 24.293 -6.689 -21.649 1.00 96.75 202 GLY A C 1
ATOM 1486 O O . GLY A 1 202 ? 23.741 -5.647 -21.290 1.00 96.75 202 GLY A O 1
ATOM 1487 N N . ASN A 1 203 ? 25.614 -6.771 -21.772 1.00 94.50 203 ASN A N 1
ATOM 1488 C CA . ASN A 1 203 ? 26.541 -5.683 -21.459 1.00 94.50 203 ASN A CA 1
ATOM 1489 C C . ASN A 1 203 ? 27.553 -5.450 -22.591 1.00 94.50 203 ASN A C 1
ATOM 1491 O O . ASN A 1 203 ? 27.754 -6.308 -23.449 1.00 94.50 203 ASN A O 1
ATOM 1495 N N . GLY A 1 204 ? 28.187 -4.271 -22.602 1.00 91.12 204 GLY A N 1
ATOM 1496 C CA . GLY A 1 204 ? 29.183 -3.911 -23.617 1.00 91.12 204 GLY A CA 1
ATOM 1497 C C . GLY A 1 204 ? 28.658 -4.124 -25.039 1.00 91.12 204 GLY A C 1
ATOM 1498 O O . GLY A 1 204 ? 27.591 -3.620 -25.380 1.00 91.12 204 GLY A O 1
ATOM 1499 N N . ASN A 1 205 ? 29.382 -4.916 -25.832 1.00 92.50 205 ASN A N 1
ATOM 1500 C CA . ASN A 1 205 ? 29.010 -5.262 -27.210 1.00 92.50 205 ASN A CA 1
ATOM 1501 C C . ASN A 1 205 ? 27.890 -6.314 -27.306 1.00 92.50 205 ASN A C 1
ATOM 1503 O O . ASN A 1 205 ? 27.317 -6.490 -28.373 1.00 92.50 205 ASN A O 1
ATOM 1507 N N . ASN A 1 206 ? 27.564 -6.998 -26.205 1.00 95.69 206 ASN A N 1
ATOM 1508 C CA . ASN A 1 206 ? 26.509 -8.014 -26.141 1.00 95.69 206 ASN A CA 1
ATOM 1509 C C . ASN A 1 206 ? 25.172 -7.444 -25.639 1.00 95.69 206 ASN A C 1
ATOM 1511 O O . ASN A 1 206 ? 24.235 -8.199 -25.384 1.00 95.69 206 ASN A O 1
ATOM 1515 N N . ARG A 1 207 ? 25.076 -6.126 -25.426 1.00 96.12 207 ARG A N 1
ATOM 1516 C CA . ARG A 1 207 ? 23.821 -5.480 -25.025 1.00 96.12 207 ARG A CA 1
ATOM 1517 C C . ARG A 1 207 ? 22.795 -5.530 -26.166 1.00 96.12 207 ARG A C 1
ATOM 1519 O O . ARG A 1 207 ? 23.187 -5.440 -27.330 1.00 96.12 207 ARG A O 1
ATOM 1526 N N . PRO A 1 208 ? 21.487 -5.596 -25.867 1.00 97.25 208 PRO A N 1
ATOM 1527 C CA . PRO A 1 208 ? 20.474 -5.353 -26.889 1.00 97.25 208 PRO A CA 1
ATOM 1528 C C . PRO A 1 208 ? 20.618 -3.938 -27.480 1.00 97.25 208 PRO A C 1
ATOM 1530 O O . PRO A 1 208 ? 21.077 -3.013 -26.804 1.00 97.25 208 PRO A O 1
ATOM 1533 N N . LYS A 1 209 ? 20.220 -3.753 -28.744 1.00 96.50 209 LYS A N 1
ATOM 1534 C CA . LYS A 1 209 ? 20.212 -2.426 -29.379 1.00 96.50 209 LYS A CA 1
ATOM 1535 C C . LYS A 1 209 ? 19.116 -1.566 -28.752 1.00 96.50 209 LYS A C 1
ATOM 1537 O O . LYS A 1 209 ? 17.988 -2.033 -28.582 1.00 96.50 209 LYS A O 1
ATOM 1542 N N . SER A 1 210 ? 19.442 -0.324 -28.401 1.00 96.75 210 SER A N 1
ATOM 1543 C CA . SER A 1 210 ? 18.438 0.586 -27.851 1.00 96.75 210 SER A CA 1
ATOM 1544 C C . SER A 1 210 ? 17.513 1.084 -28.966 1.00 96.75 210 SER A C 1
ATOM 1546 O O . SER A 1 210 ? 18.007 1.451 -30.033 1.00 96.75 210 SER A O 1
ATOM 1548 N N . PRO A 1 211 ? 16.187 1.173 -28.749 1.00 97.12 211 PRO A N 1
ATOM 1549 C CA . PRO A 1 211 ? 15.282 1.772 -29.731 1.00 97.12 211 PRO A CA 1
ATOM 1550 C C . PRO A 1 211 ? 15.558 3.261 -30.002 1.00 97.12 211 PRO A C 1
ATOM 1552 O O . PRO A 1 211 ? 15.125 3.783 -31.023 1.00 97.12 211 PRO A O 1
ATOM 1555 N N . CYS A 1 212 ? 16.281 3.941 -29.106 1.00 95.62 212 CYS A N 1
ATOM 1556 C CA . CYS A 1 212 ? 16.670 5.346 -29.243 1.00 95.62 212 CYS A CA 1
ATOM 1557 C C . CYS A 1 212 ? 18.091 5.511 -29.819 1.00 95.62 212 CYS A C 1
ATOM 1559 O O . CYS A 1 212 ? 18.654 6.602 -29.769 1.00 95.62 212 CYS A O 1
ATOM 1561 N N . GLU A 1 213 ? 18.704 4.438 -30.323 1.00 93.69 213 GLU A N 1
ATOM 1562 C CA . GLU A 1 213 ? 20.037 4.462 -30.928 1.00 93.69 213 GLU A CA 1
ATOM 1563 C C . GLU A 1 213 ? 19.946 4.791 -32.425 1.00 93.69 213 GLU A C 1
ATOM 1565 O O . GLU A 1 213 ? 19.251 4.109 -33.182 1.00 93.69 213 GLU A O 1
ATOM 1570 N N . THR A 1 214 ? 20.643 5.841 -32.871 1.00 83.19 214 THR A N 1
ATOM 1571 C CA . THR A 1 214 ? 20.692 6.207 -34.296 1.00 83.19 214 THR A CA 1
ATOM 1572 C C . THR A 1 214 ? 21.697 5.336 -35.053 1.00 83.19 214 THR A C 1
ATOM 1574 O O . THR A 1 214 ? 22.705 4.917 -34.494 1.00 83.19 214 THR A O 1
ATOM 1577 N N . GLN A 1 215 ? 21.465 5.069 -36.342 1.00 59.19 215 GLN A N 1
ATOM 1578 C CA . GLN A 1 215 ? 22.331 4.183 -37.143 1.00 59.19 215 GLN A CA 1
ATOM 1579 C C . GLN A 1 215 ? 23.750 4.724 -37.426 1.00 59.19 215 GLN A C 1
ATOM 1581 O O . GLN A 1 215 ? 24.563 4.008 -37.996 1.00 59.19 215 GLN A O 1
ATOM 1586 N N . ASN A 1 216 ? 24.082 5.950 -37.008 1.00 50.59 216 ASN A N 1
ATOM 1587 C CA . ASN A 1 216 ? 25.399 6.554 -37.255 1.00 50.59 216 ASN A CA 1
ATOM 1588 C C . ASN A 1 216 ? 26.473 6.165 -36.220 1.00 50.59 216 ASN A C 1
ATOM 1590 O O . ASN A 1 216 ? 27.645 6.487 -36.411 1.00 50.59 216 ASN A O 1
ATOM 1594 N N . ASP A 1 217 ? 26.103 5.475 -35.139 1.00 53.44 217 ASP A N 1
ATOM 1595 C CA . ASP A 1 217 ? 27.046 5.036 -34.099 1.00 53.44 217 ASP A CA 1
ATOM 1596 C C . ASP A 1 217 ? 27.732 3.692 -34.435 1.00 53.44 217 ASP A C 1
ATOM 1598 O O . ASP A 1 217 ? 28.744 3.333 -33.825 1.00 53.44 217 ASP A O 1
ATOM 1602 N N . ASP A 1 218 ? 27.239 2.980 -35.456 1.00 53.62 218 ASP A N 1
ATOM 1603 C CA . ASP A 1 218 ? 27.755 1.676 -35.895 1.00 53.62 218 ASP A CA 1
ATOM 1604 C C . ASP A 1 218 ? 29.096 1.783 -36.672 1.00 53.62 218 ASP A C 1
ATOM 1606 O O . ASP A 1 218 ? 29.835 0.801 -36.759 1.00 53.62 218 ASP A O 1
ATOM 1610 N N . ASP A 1 219 ? 29.473 2.968 -37.177 1.00 42.16 219 ASP A N 1
ATOM 1611 C CA . ASP A 1 219 ? 30.643 3.137 -38.068 1.00 42.16 219 ASP A CA 1
ATOM 1612 C C . ASP A 1 219 ? 31.957 3.494 -37.336 1.00 42.16 219 ASP A C 1
ATOM 1614 O O . ASP A 1 219 ? 33.057 3.351 -37.869 1.00 42.16 219 ASP A O 1
ATOM 1618 N N . LYS A 1 220 ? 31.892 3.906 -36.061 1.00 43.38 220 LYS A N 1
ATOM 1619 C CA . LYS A 1 220 ? 33.100 4.211 -35.260 1.00 43.38 220 LYS A CA 1
ATOM 1620 C C . LYS A 1 220 ? 33.719 3.002 -34.564 1.00 43.38 220 LYS A C 1
ATOM 1622 O O . LYS A 1 220 ? 34.832 3.110 -34.052 1.00 43.38 220 LYS A O 1
ATOM 1627 N N . SER A 1 221 ? 33.029 1.864 -34.536 1.00 47.16 221 SER A N 1
ATOM 1628 C CA . SER A 1 221 ? 33.519 0.639 -33.890 1.00 47.16 221 SER A CA 1
ATOM 1629 C C . SER A 1 221 ? 34.195 -0.345 -34.856 1.00 47.16 221 SER A C 1
ATOM 1631 O O . SER A 1 221 ? 34.777 -1.323 -34.393 1.00 47.16 221 SER A O 1
ATOM 1633 N N . LYS A 1 222 ? 34.188 -0.076 -36.173 1.00 42.44 222 LYS A N 1
ATOM 1634 C CA . LYS A 1 222 ? 34.801 -0.944 -37.200 1.00 42.44 222 LYS A CA 1
ATOM 1635 C C . LYS A 1 222 ? 36.055 -0.392 -37.886 1.00 42.44 222 LYS A C 1
ATOM 1637 O O . LYS A 1 222 ? 36.710 -1.139 -38.598 1.00 42.44 222 LYS A O 1
ATOM 1642 N N . ALA A 1 223 ? 36.434 0.865 -37.659 1.00 39.88 223 ALA A N 1
ATOM 1643 C CA . ALA A 1 223 ? 37.591 1.484 -38.314 1.00 39.88 223 ALA A CA 1
ATOM 1644 C C . ALA A 1 223 ? 38.815 1.596 -37.385 1.00 39.88 223 ALA A C 1
ATOM 1646 O O . ALA A 1 223 ? 39.319 2.693 -37.152 1.00 39.88 223 ALA A O 1
ATOM 1647 N N . LYS A 1 224 ? 39.271 0.480 -36.805 1.00 40.34 224 LYS A N 1
ATOM 1648 C CA . LYS A 1 224 ? 40.597 0.371 -36.167 1.00 40.34 224 LYS A CA 1
ATOM 1649 C C . LYS A 1 224 ? 41.115 -1.061 -36.242 1.00 40.34 224 LYS A C 1
ATOM 1651 O O . LYS A 1 224 ? 41.304 -1.686 -35.214 1.00 40.34 224 LYS A O 1
ATOM 1656 N N . ASP A 1 225 ? 41.309 -1.559 -37.448 1.00 45.59 225 ASP A N 1
ATOM 1657 C CA . ASP A 1 225 ? 42.376 -2.502 -37.767 1.00 45.59 225 ASP A CA 1
ATOM 1658 C C . ASP A 1 225 ? 42.575 -2.423 -39.285 1.00 45.59 225 ASP A C 1
ATOM 1660 O O . ASP A 1 225 ? 41.612 -2.221 -40.018 1.00 45.59 225 ASP A O 1
ATOM 1664 N N . ASP A 1 226 ? 43.831 -2.502 -39.717 1.00 42.31 226 ASP A N 1
ATOM 1665 C CA . ASP A 1 226 ? 44.316 -2.425 -41.105 1.00 42.31 226 ASP A CA 1
ATOM 1666 C C . ASP A 1 226 ? 44.621 -1.016 -41.649 1.00 42.31 226 ASP A C 1
ATOM 1668 O O . ASP A 1 226 ? 43.893 -0.460 -42.461 1.00 42.31 226 ASP A O 1
ATOM 1672 N N . ASP A 1 227 ? 45.772 -0.455 -41.262 1.00 36.75 227 ASP A N 1
ATOM 1673 C CA . ASP A 1 227 ? 46.867 -0.295 -42.236 1.00 36.75 227 ASP A CA 1
ATOM 1674 C C . ASP A 1 227 ? 48.183 0.061 -41.523 1.00 36.75 227 ASP A C 1
ATOM 1676 O O . ASP A 1 227 ? 48.351 1.114 -40.903 1.00 36.75 227 ASP A O 1
ATOM 1680 N N . LYS A 1 228 ? 49.140 -0.861 -41.609 1.00 39.09 228 LYS A N 1
ATOM 1681 C CA . LYS A 1 228 ? 50.527 -0.673 -41.198 1.00 39.09 228 LYS A CA 1
ATOM 1682 C C . LYS A 1 228 ? 51.388 -0.888 -42.436 1.00 39.09 228 LYS A C 1
ATOM 1684 O O . LYS A 1 228 ? 51.899 -1.987 -42.635 1.00 39.09 228 LYS A O 1
ATOM 1689 N N . SER A 1 229 ? 51.627 0.161 -43.224 1.00 33.22 229 SER A N 1
ATOM 1690 C CA . SER A 1 229 ? 52.742 0.166 -44.176 1.00 33.22 229 SER A CA 1
ATOM 1691 C C . SER A 1 229 ? 53.272 1.567 -44.517 1.00 33.22 229 SER A C 1
ATOM 1693 O O . SER A 1 229 ? 52.665 2.329 -45.252 1.00 33.22 229 SER A O 1
ATOM 1695 N N . LYS A 1 230 ? 54.468 1.837 -43.973 1.00 34.12 230 LYS A N 1
ATOM 1696 C CA . LYS A 1 230 ? 55.659 2.467 -44.584 1.00 34.12 230 LYS A CA 1
ATOM 1697 C C . LYS A 1 23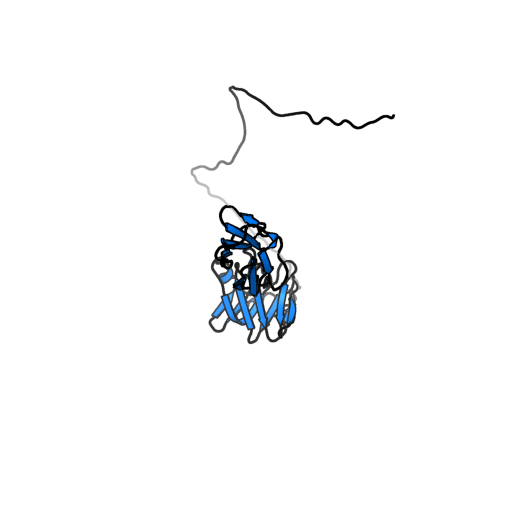0 ? 55.538 3.768 -45.404 1.00 34.12 230 LYS A C 1
ATOM 1699 O O . LYS A 1 230 ? 55.000 3.786 -46.500 1.00 34.12 230 LYS A O 1
ATOM 1704 N N . GLY A 1 231 ? 56.342 4.755 -44.990 1.00 29.64 231 GLY A N 1
ATOM 1705 C CA . GLY A 1 231 ? 56.921 5.770 -45.879 1.00 29.64 231 GLY A CA 1
ATOM 1706 C C . GLY A 1 231 ? 57.671 6.870 -45.122 1.00 29.64 231 GLY A C 1
ATOM 1707 O O . GLY A 1 231 ? 57.042 7.748 -44.551 1.00 29.64 231 GLY A O 1
ATOM 1708 N N . GLN A 1 232 ? 59.005 6.797 -45.089 1.00 35.16 232 GLN A N 1
ATOM 1709 C CA . GLN A 1 232 ? 59.906 7.838 -44.571 1.00 35.16 232 GLN A CA 1
ATOM 1710 C C . GLN A 1 232 ? 60.250 8.890 -45.649 1.00 35.16 232 GLN A C 1
ATOM 1712 O O . GLN A 1 232 ? 60.202 8.572 -46.837 1.00 35.16 232 GLN A O 1
ATOM 1717 N N . ASN A 1 233 ? 60.734 10.047 -45.165 1.00 29.81 233 ASN A N 1
ATOM 1718 C CA . ASN A 1 233 ? 61.719 10.997 -45.733 1.00 29.81 233 ASN A CA 1
ATOM 1719 C C . ASN A 1 233 ? 61.231 12.424 -46.077 1.00 29.81 233 ASN A C 1
ATOM 1721 O O . ASN A 1 233 ? 60.522 12.642 -47.053 1.00 29.81 233 ASN A O 1
ATOM 1725 N N . ASP A 1 234 ? 61.670 13.362 -45.221 1.00 35.06 234 ASP A N 1
ATOM 1726 C CA . ASP A 1 234 ? 62.568 14.513 -45.470 1.00 35.06 234 ASP A CA 1
ATOM 1727 C C . ASP A 1 234 ? 62.314 15.467 -46.661 1.00 35.06 234 ASP A C 1
ATOM 1729 O O . ASP A 1 234 ? 62.343 15.042 -47.809 1.00 35.06 234 ASP A O 1
ATOM 1733 N N . ASP A 1 235 ? 62.203 16.789 -46.419 1.00 34.59 235 ASP A N 1
ATOM 1734 C CA . ASP A 1 235 ? 63.320 17.764 -46.530 1.00 34.59 235 ASP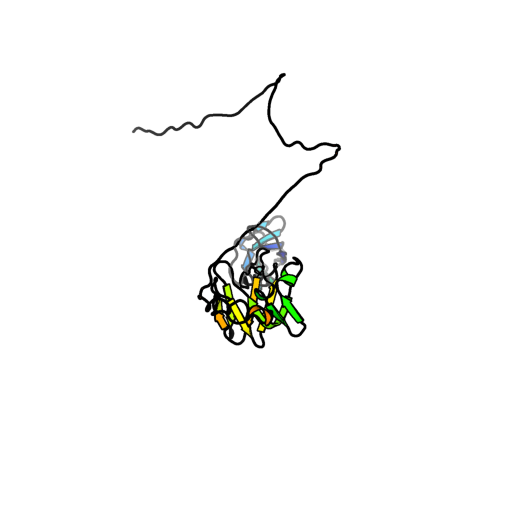 A CA 1
ATOM 1735 C C . ASP A 1 235 ? 62.876 19.240 -46.273 1.00 34.59 235 ASP A C 1
ATOM 1737 O O . ASP A 1 235 ? 61.713 19.620 -46.403 1.00 34.59 235 ASP A O 1
ATOM 1741 N N . LYS A 1 236 ? 63.851 20.055 -45.855 1.00 35.62 236 LYS A N 1
ATOM 1742 C CA . LYS A 1 236 ? 63.886 21.456 -45.382 1.00 35.62 236 LYS A CA 1
ATOM 1743 C C . LYS A 1 236 ? 63.583 22.542 -46.433 1.00 35.62 236 LYS A C 1
ATOM 1745 O O . LYS A 1 236 ? 63.953 22.392 -47.590 1.00 35.62 236 LYS A O 1
ATOM 1750 N N . SER A 1 237 ? 63.195 23.750 -45.971 1.00 33.62 237 SER A N 1
ATOM 1751 C CA . SER A 1 237 ? 64.026 25.002 -45.945 1.00 33.62 237 SER A CA 1
ATOM 1752 C C . SER A 1 237 ? 63.191 26.310 -45.780 1.00 33.62 237 SER A C 1
ATOM 1754 O O . SER A 1 237 ? 62.169 26.451 -46.431 1.00 33.62 237 SER A O 1
ATOM 1756 N N . LYS A 1 238 ? 63.480 27.146 -44.747 1.00 35.47 238 LYS A N 1
ATOM 1757 C CA . LYS A 1 238 ? 64.091 28.528 -44.730 1.00 35.47 238 LYS A CA 1
ATOM 1758 C C . LYS A 1 238 ? 63.153 29.687 -45.182 1.00 35.47 238 LYS A C 1
ATOM 1760 O O . LYS A 1 238 ? 62.447 29.497 -46.151 1.00 35.47 238 LYS A O 1
ATOM 1765 N N . ALA A 1 239 ? 63.115 30.923 -44.648 1.00 32.47 239 ALA A N 1
ATOM 1766 C CA . ALA A 1 239 ? 63.821 31.694 -43.602 1.00 32.47 239 ALA A CA 1
ATOM 1767 C C . ALA A 1 239 ? 63.118 33.081 -43.377 1.00 32.47 239 ALA A C 1
ATOM 1769 O O . ALA A 1 239 ? 62.498 33.553 -44.324 1.00 32.47 239 ALA A O 1
ATOM 1770 N N . ASN A 1 240 ? 63.291 33.681 -42.173 1.00 32.16 240 ASN A N 1
ATOM 1771 C CA . ASN A 1 240 ? 63.545 35.109 -41.782 1.00 32.16 240 ASN A CA 1
ATOM 1772 C C . ASN A 1 240 ? 62.640 36.275 -42.289 1.00 32.16 240 ASN A C 1
ATOM 1774 O O . ASN A 1 240 ? 62.121 36.199 -43.390 1.00 32.16 240 ASN A O 1
ATOM 1778 N N . ASP A 1 241 ? 62.450 37.452 -41.661 1.00 35.81 241 ASP A N 1
ATOM 1779 C CA . ASP A 1 241 ? 62.780 38.119 -40.374 1.00 35.81 241 ASP A CA 1
ATOM 1780 C C . ASP A 1 241 ? 61.896 39.407 -40.265 1.00 35.81 241 ASP A C 1
ATOM 1782 O O . ASP A 1 241 ? 61.501 39.963 -41.288 1.00 35.81 241 ASP A O 1
ATOM 1786 N N . ASP A 1 242 ? 61.614 39.842 -39.026 1.00 36.97 242 ASP A N 1
ATOM 1787 C CA . ASP A 1 242 ? 61.388 41.198 -38.454 1.00 36.97 242 ASP A CA 1
ATOM 1788 C C . ASP A 1 242 ? 60.609 42.342 -39.167 1.00 36.97 242 ASP A C 1
ATOM 1790 O O . ASP A 1 242 ? 61.031 42.849 -40.198 1.00 36.97 242 ASP A O 1
ATOM 1794 N N . ASP A 1 243 ? 59.603 42.921 -38.474 1.00 34.69 243 ASP A N 1
ATOM 1795 C CA . ASP A 1 243 ? 59.638 44.343 -38.042 1.00 34.69 243 ASP A CA 1
ATOM 1796 C C . ASP A 1 243 ? 58.625 44.650 -36.904 1.00 34.69 243 ASP A C 1
ATOM 1798 O O . ASP A 1 243 ? 57.534 44.081 -36.813 1.00 34.69 243 ASP A O 1
ATOM 1802 N N . ARG A 1 244 ? 59.000 45.563 -36.003 1.00 36.03 244 ARG A N 1
ATOM 1803 C CA . ARG A 1 244 ? 58.374 45.891 -34.711 1.00 36.03 244 ARG A CA 1
ATOM 1804 C C . ARG A 1 244 ? 57.930 47.353 -34.686 1.00 36.03 244 ARG A C 1
ATOM 1806 O O . ARG A 1 244 ? 58.754 48.246 -34.847 1.00 36.03 244 ARG A O 1
ATOM 1813 N N . SER A 1 245 ? 56.698 47.647 -34.254 1.00 33.66 245 SER A N 1
ATOM 1814 C CA . SER A 1 245 ? 56.409 48.922 -33.560 1.00 33.66 245 SER A CA 1
ATOM 1815 C C . SER A 1 245 ? 55.118 48.918 -32.715 1.00 33.66 245 SER A C 1
ATOM 1817 O O . SER A 1 245 ? 54.029 48.785 -33.246 1.00 33.66 245 SER A O 1
ATOM 1819 N N . LYS A 1 246 ? 55.309 49.085 -31.387 1.00 36.66 246 LYS A N 1
ATOM 1820 C CA . LYS A 1 246 ? 54.629 49.973 -30.393 1.00 36.66 246 LYS A CA 1
ATOM 1821 C C . LYS A 1 246 ? 53.086 50.150 -30.486 1.00 36.66 246 LYS A C 1
ATOM 1823 O O . LYS A 1 246 ? 52.584 50.493 -31.536 1.00 36.66 246 LYS A O 1
ATOM 1828 N N . ALA A 1 247 ? 52.267 50.112 -29.424 1.00 34.28 247 ALA A N 1
ATOM 1829 C CA . ALA A 1 247 ? 52.455 50.405 -27.997 1.00 34.28 247 ALA A CA 1
ATOM 1830 C C . ALA A 1 247 ? 51.214 49.988 -27.155 1.00 34.28 247 ALA A C 1
ATOM 1832 O O . ALA A 1 247 ? 50.116 50.017 -27.691 1.00 34.28 247 ALA A O 1
ATOM 1833 N N . LYS A 1 248 ? 51.444 49.751 -25.841 1.00 33.03 248 LYS A N 1
ATOM 1834 C CA . LYS A 1 248 ? 50.609 50.023 -24.628 1.00 33.03 248 LYS A CA 1
ATOM 1835 C C . LYS A 1 248 ? 49.145 49.502 -24.591 1.00 33.03 248 LYS A C 1
ATOM 1837 O O . LYS A 1 248 ? 48.388 49.756 -25.507 1.00 33.03 248 LYS A O 1
ATOM 1842 N N . ALA A 1 249 ? 48.620 48.868 -23.537 1.00 37.22 249 ALA A N 1
ATOM 1843 C CA . ALA A 1 249 ? 49.001 48.794 -22.124 1.00 37.22 249 ALA A CA 1
ATOM 1844 C C . ALA A 1 249 ? 48.421 47.522 -21.446 1.00 37.22 249 ALA A C 1
ATOM 1846 O O . ALA A 1 249 ? 47.277 47.156 -21.703 1.00 37.22 249 ALA A O 1
ATOM 1847 N N . ASP A 1 250 ? 49.264 46.884 -20.622 1.00 35.78 250 ASP A N 1
ATOM 1848 C CA . ASP A 1 250 ? 49.076 46.385 -19.239 1.00 35.78 250 ASP A CA 1
ATOM 1849 C C . ASP A 1 250 ? 47.778 45.606 -18.904 1.00 35.78 250 ASP A C 1
ATOM 1851 O O . ASP A 1 250 ? 46.692 46.168 -18.890 1.00 35.78 250 ASP A O 1
ATOM 1855 N N . ASN A 1 251 ? 47.744 44.279 -18.703 1.00 34.47 251 ASN A N 1
ATOM 1856 C CA . ASN A 1 251 ? 48.487 43.332 -17.840 1.00 34.47 251 ASN A CA 1
ATOM 1857 C C . ASN A 1 251 ? 48.102 43.355 -16.335 1.00 34.47 251 ASN A C 1
ATOM 1859 O O . ASN A 1 251 ? 48.629 44.141 -15.562 1.00 34.47 251 ASN A O 1
ATOM 1863 N N . LYS A 1 252 ? 47.242 42.389 -15.960 1.00 40.31 252 LYS A N 1
ATOM 1864 C CA . LYS A 1 252 ? 47.445 41.321 -14.947 1.00 40.31 252 LYS A CA 1
ATOM 1865 C C . LYS A 1 252 ? 47.738 41.663 -13.476 1.00 40.31 252 LYS A C 1
ATOM 1867 O O . LYS A 1 252 ? 48.693 42.354 -13.153 1.00 40.31 252 LYS A O 1
ATOM 1872 N N . SER A 1 253 ? 47.040 40.949 -12.589 1.00 33.06 253 SER A N 1
ATOM 1873 C CA . SER A 1 253 ? 47.533 40.299 -11.342 1.00 33.06 253 SER A CA 1
ATOM 1874 C C . SER A 1 253 ? 46.308 39.630 -10.691 1.00 33.06 253 SER A C 1
ATOM 1876 O O . SER A 1 253 ? 45.258 40.251 -10.627 1.00 33.06 253 SER A O 1
ATOM 1878 N N . GLN A 1 254 ? 46.206 38.340 -10.351 1.00 39.91 254 GLN A N 1
ATOM 1879 C CA . GLN A 1 254 ? 47.093 37.336 -9.748 1.00 39.91 254 GLN A CA 1
ATOM 1880 C C . GLN A 1 254 ? 47.677 37.739 -8.384 1.00 39.91 254 GLN A C 1
ATOM 1882 O O . GLN A 1 254 ? 48.619 38.515 -8.337 1.00 39.91 254 GLN A O 1
ATOM 1887 N N . ALA A 1 255 ? 47.044 37.173 -7.343 1.00 39.81 255 ALA A N 1
ATOM 1888 C CA . ALA A 1 255 ? 47.538 36.644 -6.063 1.00 39.81 255 ALA A CA 1
ATOM 1889 C C . ALA A 1 255 ? 48.746 37.303 -5.364 1.00 39.81 255 ALA A C 1
ATOM 1891 O O . ALA A 1 255 ? 49.803 37.459 -5.966 1.00 39.81 255 ALA A O 1
ATOM 1892 N N . ASN A 1 256 ? 48.621 37.549 -4.053 1.00 33.56 256 ASN A N 1
ATOM 1893 C CA . ASN A 1 256 ? 49.318 36.796 -2.990 1.00 33.56 256 ASN A CA 1
ATOM 1894 C C . ASN A 1 256 ? 49.118 37.442 -1.600 1.00 33.56 256 ASN A C 1
ATOM 1896 O O . ASN A 1 256 ? 49.025 38.659 -1.484 1.00 33.56 256 ASN A O 1
ATOM 1900 N N . ASP A 1 257 ? 49.021 36.556 -0.610 1.00 36.88 257 ASP A N 1
ATOM 1901 C CA . ASP A 1 257 ? 49.541 36.529 0.768 1.00 36.88 257 ASP A CA 1
ATOM 1902 C C . ASP A 1 257 ? 49.991 37.791 1.550 1.00 36.88 257 ASP A C 1
ATOM 1904 O O . ASP A 1 257 ? 50.701 38.668 1.063 1.00 36.88 257 ASP A O 1
ATOM 1908 N N . ASP A 1 258 ? 49.670 37.685 2.850 1.00 37.88 258 ASP A N 1
ATOM 1909 C CA . ASP A 1 258 ? 50.407 38.070 4.067 1.00 37.88 258 ASP A CA 1
ATOM 1910 C C . ASP A 1 258 ? 50.280 39.465 4.741 1.00 37.88 258 ASP A C 1
ATOM 1912 O O . ASP A 1 258 ? 50.746 40.496 4.270 1.00 37.88 258 ASP A O 1
ATOM 1916 N N . ASP A 1 259 ? 49.765 39.369 5.983 1.00 36.62 259 ASP A N 1
ATOM 1917 C CA . ASP A 1 259 ? 50.259 39.948 7.251 1.00 36.62 259 ASP A CA 1
ATOM 1918 C C . ASP A 1 259 ? 49.868 41.393 7.676 1.00 36.62 259 ASP A C 1
ATOM 1920 O O . ASP A 1 259 ? 50.315 42.389 7.113 1.00 36.62 259 ASP A O 1
ATOM 1924 N N . ARG A 1 260 ? 49.128 41.503 8.806 1.00 37.44 260 ARG A N 1
ATOM 1925 C CA . ARG A 1 260 ? 49.640 42.001 10.119 1.00 37.44 260 ARG A CA 1
ATOM 1926 C C . ARG A 1 260 ? 48.686 42.875 10.987 1.00 37.44 260 ARG A C 1
ATOM 1928 O O . ARG A 1 260 ? 48.464 44.050 10.733 1.00 37.44 260 ARG A O 1
ATOM 1935 N N . SER A 1 261 ? 48.304 42.272 12.126 1.00 36.50 261 SER A N 1
ATOM 1936 C CA . SER A 1 261 ? 48.201 42.759 13.533 1.00 36.50 261 SER A CA 1
ATOM 1937 C C . SER A 1 261 ? 47.142 43.745 14.094 1.00 36.50 261 SER A C 1
ATOM 1939 O O . SER A 1 261 ? 47.070 44.893 13.677 1.00 36.50 261 SER A O 1
ATOM 1941 N N . SER A 1 262 ? 46.576 43.274 15.232 1.00 34.66 262 SER A N 1
ATOM 1942 C CA . SER A 1 262 ? 46.209 43.913 16.533 1.00 34.66 262 SER A CA 1
ATOM 1943 C C . SER A 1 262 ? 44.995 44.872 16.573 1.00 34.66 262 SER A C 1
ATOM 1945 O O . SER A 1 262 ? 44.841 45.716 15.709 1.00 34.66 262 SER A O 1
ATOM 1947 N N . VAL A 1 263 ? 44.031 44.783 17.512 1.00 37.09 263 VAL A N 1
ATOM 1948 C CA . VAL A 1 263 ? 44.092 44.830 18.997 1.00 37.09 263 VAL A CA 1
ATOM 1949 C C . VAL A 1 263 ? 42.737 44.350 19.617 1.00 37.09 263 VAL A C 1
ATOM 1951 O O . VAL A 1 263 ? 41.703 44.794 19.136 1.00 37.09 263 VAL A O 1
ATOM 1954 N N . LYS A 1 264 ? 42.794 43.452 20.637 1.00 38.06 264 LYS A N 1
ATOM 1955 C CA . LYS A 1 264 ? 42.100 43.346 21.974 1.00 38.06 264 LYS A CA 1
ATOM 1956 C C . LYS A 1 264 ? 40.638 43.821 22.187 1.00 38.06 264 LYS A C 1
ATOM 1958 O O . LYS A 1 264 ? 40.248 44.796 21.569 1.00 38.06 264 LYS A O 1
ATOM 1963 N N . ASP A 1 265 ? 39.779 43.336 23.098 1.00 38.25 265 ASP A N 1
ATOM 1964 C CA . ASP A 1 265 ? 39.656 42.316 24.180 1.00 38.25 265 ASP A CA 1
ATOM 1965 C C . ASP A 1 265 ? 38.117 41.980 24.230 1.00 38.25 265 ASP A C 1
ATOM 1967 O O . ASP A 1 265 ? 37.327 42.739 23.671 1.00 38.25 265 ASP A O 1
ATOM 1971 N N . ASP A 1 266 ? 37.576 40.840 24.688 1.00 37.56 266 ASP A N 1
ATOM 1972 C CA . ASP A 1 266 ? 37.278 40.520 26.097 1.00 37.56 266 ASP A CA 1
ATOM 1973 C C . ASP A 1 266 ? 36.613 39.118 26.245 1.00 37.56 266 ASP A C 1
ATOM 1975 O O . ASP A 1 266 ? 35.818 38.694 25.407 1.00 37.56 266 ASP A O 1
ATOM 1979 N N . GLU A 1 267 ? 36.986 38.440 27.343 1.00 36.12 267 GLU A N 1
ATOM 1980 C CA . GLU A 1 267 ? 36.333 37.400 28.186 1.00 36.12 267 GLU A CA 1
ATOM 1981 C C . GLU A 1 267 ? 34.942 36.812 27.792 1.00 36.12 267 GLU A C 1
ATOM 1983 O O . GLU A 1 267 ? 34.053 37.525 27.358 1.00 36.12 267 GLU A O 1
ATOM 1988 N N . LYS A 1 268 ? 34.550 35.542 28.043 1.00 34.31 268 LYS A N 1
ATOM 1989 C CA . LYS A 1 268 ? 34.828 34.605 29.159 1.00 34.31 268 LYS A CA 1
ATOM 1990 C C . LYS A 1 268 ? 34.152 33.230 28.897 1.00 34.31 268 LYS A C 1
ATOM 1992 O O . LYS A 1 268 ? 33.018 33.219 28.438 1.00 34.31 268 LYS A O 1
ATOM 1997 N N . SER A 1 269 ? 34.797 32.139 29.355 1.00 35.25 269 SER A N 1
ATOM 1998 C CA . SER A 1 269 ? 34.244 30.909 30.007 1.00 35.25 269 SER A CA 1
ATOM 1999 C C . SER A 1 269 ? 33.182 30.052 29.261 1.00 35.25 269 SER A C 1
ATOM 2001 O O . SER A 1 269 ? 32.212 30.573 28.744 1.00 35.25 269 SER A O 1
ATOM 2003 N N . ASN A 1 270 ? 33.161 28.712 29.208 1.00 35.22 270 ASN A N 1
ATOM 2004 C CA . ASN A 1 270 ? 33.701 27.658 30.071 1.00 35.22 270 ASN A CA 1
ATOM 2005 C C . ASN A 1 270 ? 33.542 26.292 29.347 1.00 35.22 270 ASN A C 1
ATOM 2007 O O . ASN A 1 270 ? 32.456 26.009 28.834 1.00 35.22 270 ASN A O 1
ATOM 2011 N N . ARG A 1 271 ? 34.549 25.406 29.345 1.00 35.81 271 ARG A N 1
ATOM 2012 C CA . ARG A 1 271 ? 34.373 23.959 29.078 1.00 35.81 271 ARG A CA 1
ATOM 2013 C C . ARG A 1 271 ? 35.354 23.134 29.915 1.00 35.81 271 ARG A C 1
ATOM 2015 O O . ARG A 1 271 ? 36.508 23.520 30.050 1.00 35.81 271 ARG A O 1
ATOM 2022 N N . GLN A 1 272 ? 34.861 21.952 30.313 1.00 40.25 272 GLN A N 1
ATOM 2023 C CA . GLN A 1 272 ? 35.549 20.789 30.907 1.00 40.25 272 GLN A CA 1
ATOM 2024 C C . GLN A 1 272 ? 35.945 20.925 32.390 1.00 40.25 272 GLN A C 1
ATOM 2026 O O . GLN A 1 272 ? 36.350 21.983 32.836 1.00 40.25 272 GLN A O 1
ATOM 2031 N N . ALA A 1 273 ? 35.841 19.909 33.250 1.00 37.12 273 ALA A N 1
ATOM 2032 C CA . ALA A 1 273 ? 35.619 18.470 33.099 1.00 37.12 273 ALA A CA 1
ATOM 2033 C C . ALA A 1 273 ? 35.088 17.890 34.429 1.00 37.12 273 ALA A C 1
ATOM 2035 O O . ALA A 1 273 ? 35.235 18.525 35.471 1.00 37.12 273 ALA A O 1
ATOM 2036 N N . ASN A 1 274 ? 34.537 16.671 34.401 1.00 34.47 274 ASN A N 1
ATOM 2037 C CA . ASN A 1 274 ? 34.939 15.586 35.310 1.00 34.47 274 ASN A CA 1
ATOM 2038 C C . ASN A 1 274 ? 34.167 14.300 34.978 1.00 34.47 274 ASN A C 1
ATOM 2040 O O . ASN A 1 274 ? 32.998 14.161 35.326 1.00 34.47 274 ASN A O 1
ATOM 2044 N N . ASP A 1 275 ? 34.859 13.359 34.338 1.00 38.00 275 ASP A N 1
ATOM 2045 C CA . ASP A 1 275 ? 34.518 11.939 34.366 1.00 38.00 275 ASP A CA 1
ATOM 2046 C C . ASP A 1 275 ? 35.380 11.289 35.458 1.00 38.00 275 ASP A C 1
ATOM 2048 O O . ASP A 1 275 ? 36.596 11.500 35.509 1.00 38.00 275 ASP A O 1
ATOM 2052 N N . ARG A 1 276 ? 34.744 10.576 36.391 1.00 41.38 276 ARG A N 1
ATOM 2053 C CA . ARG A 1 276 ? 35.406 9.957 37.543 1.00 41.38 276 ARG A CA 1
ATOM 2054 C C . ARG A 1 276 ? 34.978 8.499 37.653 1.00 41.38 276 ARG A C 1
ATOM 2056 O O . ARG A 1 276 ? 33.963 8.159 38.253 1.00 41.38 276 ARG A O 1
ATOM 2063 N N . THR A 1 277 ? 35.832 7.647 37.106 1.00 41.72 277 THR A N 1
ATOM 2064 C CA . THR A 1 277 ? 35.950 6.213 37.361 1.00 41.72 277 THR A CA 1
ATOM 2065 C C . THR A 1 277 ? 36.083 5.920 38.856 1.00 41.72 277 THR A C 1
ATOM 2067 O O . THR A 1 277 ? 37.022 6.422 39.469 1.00 41.72 277 THR A O 1
ATOM 2070 N N . ILE A 1 278 ? 35.254 5.032 39.423 1.00 38.69 278 ILE A N 1
ATOM 2071 C CA . ILE A 1 278 ? 35.642 4.186 40.571 1.00 38.69 278 ILE A CA 1
ATOM 2072 C C . ILE A 1 278 ? 35.027 2.787 40.413 1.00 38.69 278 ILE A C 1
ATOM 2074 O O . ILE A 1 278 ? 33.811 2.614 40.386 1.00 38.69 278 ILE A O 1
ATOM 2078 N N . ARG A 1 279 ? 35.898 1.775 40.361 1.00 44.19 279 ARG A N 1
ATOM 2079 C CA . ARG A 1 279 ? 35.597 0.353 40.586 1.00 44.19 279 ARG A CA 1
ATOM 2080 C C . ARG A 1 279 ? 36.616 -0.189 41.601 1.00 44.19 279 ARG A C 1
ATOM 2082 O O . ARG A 1 279 ? 37.742 0.302 41.631 1.00 44.19 279 ARG A O 1
ATOM 2089 N N . THR A 1 280 ? 36.217 -1.241 42.330 1.00 42.38 280 THR A N 1
ATOM 2090 C CA . THR A 1 280 ? 36.869 -1.976 43.455 1.00 42.38 280 THR A CA 1
ATOM 2091 C C . THR A 1 280 ? 36.440 -1.452 44.839 1.00 42.38 280 THR A C 1
ATOM 2093 O O . THR A 1 280 ? 36.459 -0.254 45.059 1.00 42.38 280 THR A O 1
ATOM 2096 N N . GLY A 1 281 ? 35.957 -2.220 45.825 1.00 39.69 281 GLY A N 1
ATOM 2097 C CA . GLY A 1 281 ? 35.757 -3.661 46.027 1.00 39.69 281 GLY A CA 1
ATOM 2098 C C . GLY A 1 281 ? 36.279 -4.066 47.420 1.00 39.69 281 GLY A C 1
ATOM 2099 O O . GLY A 1 281 ? 37.466 -3.883 47.632 1.00 39.69 281 GLY A O 1
ATOM 2100 N N . SER A 1 282 ? 35.454 -4.598 48.346 1.00 44.00 282 SER A N 1
ATOM 2101 C CA . SER A 1 282 ? 35.845 -5.586 49.393 1.00 44.00 282 SER A CA 1
ATOM 2102 C C . SER A 1 282 ? 34.709 -5.940 50.386 1.00 44.00 282 SER A C 1
ATOM 2104 O O . SER A 1 282 ? 34.113 -5.060 50.997 1.00 44.00 282 SER A O 1
ATOM 2106 N N . ARG A 1 283 ? 34.485 -7.256 50.534 1.00 47.22 283 ARG A N 1
ATOM 2107 C CA . ARG A 1 283 ? 33.996 -8.080 51.669 1.00 47.22 283 ARG A CA 1
ATOM 2108 C C . ARG A 1 283 ? 33.364 -7.411 52.911 1.00 47.22 283 ARG A C 1
ATOM 2110 O O . ARG A 1 283 ? 34.064 -6.746 53.671 1.00 47.22 283 ARG A O 1
ATOM 2117 N N . ARG A 1 284 ? 32.158 -7.868 53.270 1.00 45.47 284 ARG A N 1
ATOM 2118 C CA . ARG A 1 284 ? 31.882 -8.825 54.368 1.00 45.47 284 ARG A CA 1
ATOM 2119 C C . ARG A 1 284 ? 30.521 -9.475 54.156 1.00 45.47 284 ARG A C 1
ATOM 2121 O O . ARG A 1 284 ? 29.654 -8.792 53.574 1.00 45.47 284 ARG A O 1
#

Foldseek 3Di:
DDDDQDWKDKDWDKDADDDPQARIKIKIFIPSDQDPVQKFKDKPNHTDPQWDADNVGRIIMHGDDDDAAKIKMKMWGGDPRGIDIDMDMDHHHPPPLVPQFFFFFDLDDDFLQWWWAAPVGIHTSVQVVDQPDKDWFWTFKIKHAGDDQTHWEAELNDTDGGGGQKIWMDGDTKTKIWHLPGRPNVSTTTMYIHYPDGTDMDHDPRGDGGPRDDPPVVPVVPPPDDDDDDDDDDDDDYDDDDDDDDDDDDDDDDDDDDDDYDDDDDDDDDDDDDDDDDDDDDDD